Protein AF-A0A535NWJ4-F1 (afdb_monomer)

Radius of gyration: 27.62 Å; Cα contacts (8 Å, |Δi|>4): 385; chains: 1; bounding box: 58×75×92 Å

Mean predicted aligned error: 13.65 Å

Foldseek 3Di:
DDDDDDDDDDDDDDPPVVVVVVVVCVVVVQPPPPVVVVPDDDDDDDDDDDDDDDDDDDDDDDDDDDPPDPDQDDPVQEFALCVVVVCCVPWNFDQDLVLADPLLSQLVVQLQVLCVVQVKDKGQKGFAGALLNLLLQQVLVCLLVVVAQQVRRDDDPPRSHRQCNVDSVVSNVSSVRNCVSVVPPDHRDSDDCNNNRFKMQMAIDCPRGDAPPVRFRKGWDDQPNDIDIGTADCVLVVQGGPVCQQPFDPQLCPHPSQVSSVSSQWHAGDRRGRRMIGNVND

Sequence (282 aa):
MDRGHRGAVTSRSDGRHDLEAILTLQRLAGNQAVEMLLQRAPEGAPPATVTTPAPGTVPATAPGTAPAAPAAPDPAKLSGAHWKATADAKWADSSSLSDLDSGFKASMDKFLEMLTANNITTGEYTTKRPKQRAYLLHFSVEVKNGTTAPKDVPKEDGVDIIWDHGDDAKSKKAAGEIVDAFGIVGPAALISNHIAGNAIDMKFDFTKMVKDKDGNNTITYKKDGKEVSRPLKIADEAVMGVKAKGRSISSIGDRELSKAGEDFGVKRHIDNDIVHWSTTGN

Structure (mmCIF, N/CA/C/O backbone):
data_AF-A0A535NWJ4-F1
#
_entry.id   AF-A0A535NWJ4-F1
#
loop_
_atom_site.group_PDB
_atom_site.id
_atom_site.type_symbol
_atom_site.label_atom_id
_atom_site.label_alt_id
_atom_site.label_comp_id
_atom_site.label_asym_id
_atom_site.label_entity_id
_atom_site.label_seq_id
_atom_site.pdbx_PDB_ins_code
_atom_site.Cartn_x
_atom_site.Cartn_y
_atom_site.Cartn_z
_atom_site.occupancy
_atom_site.B_iso_or_equiv
_atom_site.auth_seq_id
_atom_site.auth_comp_id
_atom_site.auth_asym_id
_atom_site.auth_atom_id
_atom_site.pdbx_PDB_model_num
ATOM 1 N N . MET A 1 1 ? 23.241 -59.704 5.565 1.00 35.94 1 MET A N 1
ATOM 2 C CA . MET A 1 1 ? 22.208 -60.248 4.658 1.00 35.94 1 MET A CA 1
ATOM 3 C C . MET A 1 1 ? 20.889 -59.671 5.149 1.00 35.94 1 MET A C 1
ATOM 5 O O . MET A 1 1 ? 20.422 -60.100 6.186 1.00 35.94 1 MET A O 1
ATOM 9 N N . ASP A 1 2 ? 20.536 -58.448 4.765 1.00 34.97 2 ASP A N 1
ATOM 10 C CA . ASP A 1 2 ? 19.975 -57.990 3.478 1.00 34.97 2 ASP A CA 1
ATOM 11 C C . ASP A 1 2 ? 18.444 -58.185 3.365 1.00 34.97 2 ASP A C 1
ATOM 13 O O . ASP A 1 2 ? 17.933 -59.276 3.600 1.00 34.97 2 ASP A O 1
ATOM 17 N N . ARG A 1 3 ? 17.805 -57.091 2.910 1.00 34.69 3 ARG A N 1
ATOM 18 C CA . ARG A 1 3 ? 16.406 -56.800 2.519 1.00 34.69 3 ARG A CA 1
ATOM 19 C C . ARG A 1 3 ? 15.392 -56.583 3.649 1.00 34.69 3 ARG A C 1
ATOM 21 O O . ARG A 1 3 ? 15.146 -57.468 4.446 1.00 34.69 3 ARG A O 1
ATOM 28 N N . GLY A 1 4 ? 14.707 -55.443 3.782 1.00 30.80 4 GLY A N 1
ATOM 29 C CA . GLY A 1 4 ? 14.480 -54.314 2.874 1.00 30.80 4 GLY A CA 1
ATOM 30 C C . GLY A 1 4 ? 13.116 -54.431 2.190 1.00 30.80 4 GLY A C 1
ATOM 31 O O . GLY A 1 4 ? 13.008 -55.113 1.175 1.00 30.80 4 GLY A O 1
ATOM 32 N N . HIS A 1 5 ? 12.095 -53.742 2.715 1.00 34.31 5 HIS A N 1
ATOM 33 C CA . HIS A 1 5 ? 10.839 -53.450 2.011 1.00 34.31 5 HIS A CA 1
ATOM 34 C C . HIS A 1 5 ? 10.376 -52.023 2.329 1.00 34.31 5 HIS A C 1
ATOM 36 O O . HIS A 1 5 ? 10.149 -51.663 3.482 1.00 34.31 5 HIS A O 1
ATOM 42 N N . ARG A 1 6 ? 10.294 -51.210 1.270 1.00 33.59 6 ARG A N 1
ATOM 43 C CA . ARG A 1 6 ? 9.789 -49.833 1.249 1.00 33.59 6 ARG A CA 1
ATOM 44 C C . ARG A 1 6 ? 8.268 -49.872 1.119 1.00 33.59 6 ARG A C 1
ATOM 46 O O . ARG A 1 6 ? 7.765 -50.481 0.180 1.00 33.59 6 ARG A O 1
ATOM 53 N N . GLY A 1 7 ? 7.563 -49.179 2.007 1.00 30.19 7 GLY A N 1
ATOM 54 C CA . GLY A 1 7 ? 6.174 -48.774 1.794 1.00 30.19 7 GLY A CA 1
ATOM 55 C C . GLY A 1 7 ? 6.143 -47.427 1.076 1.00 30.19 7 GLY A C 1
ATOM 56 O O . GLY A 1 7 ? 6.749 -46.463 1.538 1.00 30.19 7 GLY A O 1
ATOM 57 N N . ALA A 1 8 ? 5.487 -47.388 -0.080 1.00 30.30 8 ALA A N 1
ATOM 58 C CA . ALA A 1 8 ? 5.290 -46.197 -0.892 1.00 30.30 8 ALA A CA 1
ATOM 59 C C . ALA A 1 8 ? 4.263 -45.252 -0.243 1.00 30.30 8 ALA A C 1
ATOM 61 O O . ALA A 1 8 ? 3.171 -45.685 0.120 1.00 30.30 8 ALA A O 1
ATOM 62 N N . VAL A 1 9 ? 4.591 -43.961 -0.149 1.00 29.91 9 VAL A N 1
ATOM 63 C CA . VAL A 1 9 ? 3.616 -42.896 0.121 1.00 29.91 9 VAL A CA 1
ATOM 64 C C . VAL A 1 9 ? 3.292 -42.226 -1.208 1.00 29.91 9 VAL A C 1
ATOM 66 O O . VAL A 1 9 ? 4.142 -41.605 -1.842 1.00 29.91 9 VAL A O 1
ATOM 69 N N . THR A 1 10 ? 2.052 -42.404 -1.648 1.00 32.28 10 THR A N 1
ATOM 70 C CA . THR A 1 10 ? 1.464 -41.744 -2.812 1.00 32.28 10 THR A CA 1
ATOM 71 C C . THR A 1 10 ? 1.206 -40.272 -2.490 1.00 32.28 10 THR A C 1
ATOM 73 O O . THR A 1 10 ? 0.403 -39.969 -1.608 1.00 32.28 10 THR A O 1
ATOM 76 N N . SER A 1 11 ? 1.865 -39.364 -3.210 1.00 30.55 11 SER A N 1
ATOM 77 C CA . SER A 1 11 ? 1.584 -37.926 -3.171 1.00 30.55 11 SER A CA 1
ATOM 78 C C . SER A 1 11 ? 0.262 -37.636 -3.889 1.00 30.55 11 SER A C 1
ATOM 80 O O . SER A 1 11 ? 0.127 -37.912 -5.081 1.00 30.55 11 SER A O 1
ATOM 82 N N . ARG A 1 12 ? -0.720 -37.091 -3.162 1.00 30.73 12 ARG A N 1
ATOM 83 C CA . ARG A 1 12 ? -1.827 -36.324 -3.744 1.00 30.73 12 ARG A CA 1
ATOM 84 C C . ARG A 1 12 ? -1.427 -34.854 -3.671 1.00 30.73 12 ARG A C 1
ATOM 86 O O . ARG A 1 12 ? -1.325 -34.299 -2.583 1.00 30.73 12 ARG A O 1
ATOM 93 N N . SER A 1 13 ? -1.176 -34.257 -4.829 1.00 35.12 13 SER A N 1
ATOM 94 C CA . SER A 1 13 ? -0.936 -32.828 -4.997 1.00 35.12 13 SER A CA 1
ATOM 95 C C . SER A 1 13 ? -2.245 -32.061 -4.805 1.00 35.12 13 SER A C 1
ATOM 97 O O . SER A 1 13 ? -3.125 -32.130 -5.664 1.00 35.12 13 SER A O 1
ATOM 99 N N . ASP A 1 14 ? -2.370 -31.341 -3.693 1.00 35.19 14 ASP A N 1
ATOM 100 C CA . ASP A 1 14 ? -3.430 -30.355 -3.489 1.00 35.19 14 ASP A CA 1
ATOM 101 C C . ASP A 1 14 ? -2.841 -28.959 -3.759 1.00 35.19 14 ASP A C 1
ATOM 103 O O . ASP A 1 14 ? -1.874 -28.538 -3.118 1.00 35.19 14 ASP A O 1
ATOM 107 N N . GLY A 1 15 ? -3.384 -28.256 -4.756 1.00 40.53 15 GLY A N 1
ATOM 108 C CA . GLY A 1 15 ? -2.871 -26.999 -5.328 1.00 40.53 15 GLY A CA 1
ATOM 109 C C . GLY A 1 15 ? -2.973 -25.764 -4.423 1.00 40.53 15 GLY A C 1
ATOM 110 O O . GLY A 1 15 ? -3.058 -24.646 -4.916 1.00 40.53 15 GLY A O 1
ATOM 111 N N . ARG A 1 16 ? -2.991 -25.948 -3.098 1.00 38.69 16 ARG A N 1
ATOM 112 C CA . ARG A 1 16 ? -3.005 -24.870 -2.091 1.00 38.69 16 ARG A CA 1
ATOM 113 C C . ARG A 1 16 ? -1.650 -24.647 -1.423 1.00 38.69 16 ARG A C 1
ATOM 115 O O . ARG A 1 16 ? -1.481 -23.659 -0.722 1.00 38.69 16 ARG A O 1
ATOM 122 N N . HIS A 1 17 ? -0.686 -25.536 -1.653 1.00 35.72 17 HIS A N 1
ATOM 123 C CA . HIS A 1 17 ? 0.648 -25.446 -1.054 1.00 35.72 17 HIS A CA 1
ATOM 124 C C . HIS A 1 17 ? 1.638 -24.581 -1.854 1.00 35.72 17 HIS A C 1
ATOM 126 O O . HIS A 1 17 ? 2.731 -24.319 -1.363 1.00 35.72 17 HIS A O 1
ATOM 132 N N . ASP A 1 18 ? 1.259 -24.108 -3.045 1.00 46.09 18 ASP A N 1
ATOM 133 C CA . ASP A 1 18 ? 2.170 -23.380 -3.940 1.00 46.09 18 ASP A CA 1
ATOM 134 C C . ASP A 1 18 ? 2.222 -21.868 -3.645 1.00 46.09 18 ASP A C 1
ATOM 136 O O . ASP A 1 18 ? 3.278 -21.254 -3.703 1.00 46.09 18 ASP A O 1
ATOM 140 N N . LEU A 1 19 ? 1.117 -21.252 -3.207 1.00 38.00 19 LEU A N 1
ATOM 141 C CA . LEU A 1 19 ? 1.089 -19.816 -2.881 1.00 38.00 19 LEU A CA 1
ATOM 142 C C . LEU A 1 19 ? 1.867 -19.477 -1.604 1.00 38.00 19 LEU A C 1
ATOM 144 O O . LEU A 1 19 ? 2.589 -18.487 -1.581 1.00 38.00 19 LEU A O 1
ATOM 148 N N . GLU A 1 20 ? 1.776 -20.312 -0.568 1.00 38.88 20 GLU A N 1
ATOM 149 C CA . GLU A 1 20 ? 2.580 -20.154 0.653 1.00 38.88 20 GLU A CA 1
ATOM 150 C C . GLU A 1 20 ? 4.061 -20.459 0.392 1.00 38.88 20 GLU A C 1
ATOM 152 O O . GLU A 1 20 ? 4.932 -19.800 0.956 1.00 38.88 20 GLU A O 1
ATOM 157 N N . ALA A 1 21 ? 4.369 -21.403 -0.507 1.00 37.09 21 ALA A N 1
ATOM 158 C CA . ALA A 1 21 ? 5.740 -21.686 -0.922 1.00 37.09 21 ALA A CA 1
ATOM 159 C C . ALA A 1 21 ? 6.333 -20.534 -1.748 1.00 37.09 21 ALA A C 1
ATOM 161 O O . ALA A 1 21 ? 7.458 -20.123 -1.481 1.00 37.09 21 ALA A O 1
ATOM 162 N N . ILE A 1 22 ? 5.570 -19.953 -2.679 1.00 44.78 22 ILE A N 1
ATOM 163 C CA . ILE A 1 22 ? 5.975 -18.782 -3.470 1.00 44.78 22 ILE A CA 1
ATOM 164 C C . ILE A 1 22 ? 6.104 -17.542 -2.580 1.00 44.78 22 ILE A C 1
ATOM 166 O O . ILE A 1 22 ? 7.095 -16.830 -2.689 1.00 44.78 22 ILE A O 1
ATOM 170 N N . LEU A 1 23 ? 5.181 -17.311 -1.642 1.00 43.00 23 LEU A N 1
ATOM 171 C CA . LEU A 1 23 ? 5.244 -16.185 -0.703 1.00 43.00 23 LEU A CA 1
ATOM 172 C C . LEU A 1 23 ? 6.402 -16.342 0.295 1.00 43.00 23 LEU A C 1
ATOM 174 O O . LEU A 1 23 ? 7.081 -15.367 0.619 1.00 43.00 23 LEU A O 1
ATOM 178 N N . THR A 1 24 ? 6.684 -17.572 0.735 1.00 41.31 24 THR A N 1
ATOM 179 C CA . THR A 1 24 ? 7.862 -17.888 1.555 1.00 41.31 24 THR A CA 1
ATOM 180 C C . THR A 1 24 ? 9.146 -17.718 0.751 1.00 41.31 24 THR A C 1
ATOM 182 O O . THR A 1 24 ? 10.089 -17.132 1.266 1.00 41.31 24 THR A O 1
ATOM 185 N N . LEU A 1 25 ? 9.181 -18.132 -0.519 1.00 39.53 25 LEU A N 1
ATOM 186 C CA . LEU A 1 25 ? 10.302 -17.890 -1.431 1.00 39.53 25 LEU A CA 1
ATOM 187 C C . LEU A 1 25 ? 10.488 -16.400 -1.716 1.00 39.53 25 LEU A C 1
ATOM 189 O O . LEU A 1 25 ? 11.619 -15.956 -1.808 1.00 39.53 25 LEU A O 1
ATOM 193 N N . GLN A 1 26 ? 9.428 -15.600 -1.765 1.00 42.62 26 GLN A N 1
ATOM 194 C CA . GLN A 1 26 ? 9.522 -14.150 -1.934 1.00 42.62 26 GLN A CA 1
ATOM 195 C C . GLN A 1 26 ? 10.036 -13.460 -0.657 1.00 42.62 26 GLN A C 1
ATOM 197 O O . GLN A 1 26 ? 10.766 -12.474 -0.744 1.00 42.62 26 GLN A O 1
ATOM 202 N N . ARG A 1 27 ? 9.741 -14.022 0.527 1.00 43.66 27 ARG A N 1
ATOM 203 C CA . ARG A 1 27 ? 10.322 -13.604 1.819 1.00 43.66 27 ARG A CA 1
ATOM 204 C C . ARG A 1 27 ? 11.763 -14.098 2.032 1.00 43.66 27 ARG A C 1
ATOM 206 O O . ARG A 1 27 ? 12.538 -13.387 2.660 1.00 43.66 27 ARG A O 1
ATOM 213 N N . LEU A 1 28 ? 12.140 -15.274 1.514 1.00 37.16 28 LEU A N 1
ATOM 214 C CA . LEU A 1 28 ? 13.491 -15.855 1.643 1.00 37.16 28 LEU A CA 1
ATOM 215 C C . LEU A 1 28 ? 14.463 -15.381 0.547 1.00 37.16 28 LEU A C 1
ATOM 217 O O . LEU A 1 28 ? 15.656 -15.231 0.800 1.00 37.16 28 LEU A O 1
ATOM 221 N N . ALA A 1 29 ? 13.978 -15.144 -0.674 1.00 40.47 29 ALA A N 1
ATOM 222 C CA . ALA A 1 29 ? 14.790 -14.709 -1.813 1.00 40.47 29 ALA A CA 1
ATOM 223 C C . ALA A 1 29 ? 15.092 -13.208 -1.789 1.00 40.47 29 ALA A C 1
ATOM 225 O O . ALA A 1 29 ? 15.962 -12.756 -2.528 1.00 40.47 29 ALA A O 1
ATOM 226 N N . GLY A 1 30 ? 14.473 -12.457 -0.878 1.00 43.84 30 GLY A N 1
ATOM 227 C CA . GLY A 1 30 ? 14.813 -11.070 -0.581 1.00 43.84 30 GLY A CA 1
ATOM 228 C C . GLY A 1 30 ? 16.187 -10.856 0.067 1.00 43.84 30 GLY A C 1
ATOM 229 O O . GLY A 1 30 ? 16.276 -9.921 0.850 1.00 43.84 30 GLY A O 1
ATOM 230 N N . ASN A 1 31 ? 17.201 -11.704 -0.205 1.00 46.59 31 ASN A N 1
ATOM 231 C CA . ASN A 1 31 ? 18.646 -11.373 -0.240 1.00 46.59 31 ASN A CA 1
ATOM 232 C C . ASN A 1 31 ? 19.637 -12.572 -0.236 1.00 46.59 31 ASN A C 1
ATOM 234 O O . ASN A 1 31 ? 20.822 -12.325 -0.039 1.00 46.59 31 ASN A O 1
ATOM 238 N N . GLN A 1 32 ? 19.268 -13.845 -0.478 1.00 35.72 32 GLN A N 1
ATOM 239 C CA . GLN A 1 32 ? 20.280 -14.943 -0.486 1.00 35.72 32 GLN A CA 1
ATOM 240 C C . GLN A 1 32 ? 20.245 -15.973 -1.636 1.00 35.72 32 GLN A C 1
ATOM 242 O O . GLN A 1 32 ? 21.063 -16.892 -1.652 1.00 35.72 32 GLN A O 1
ATOM 247 N N . ALA A 1 33 ? 19.394 -15.836 -2.656 1.00 35.34 33 ALA A N 1
ATOM 248 C CA . ALA A 1 33 ? 19.250 -16.885 -3.682 1.00 35.34 33 ALA A CA 1
ATOM 249 C C . ALA A 1 33 ? 20.207 -16.800 -4.898 1.00 35.34 33 ALA A C 1
ATOM 251 O O . ALA A 1 33 ? 20.021 -17.549 -5.853 1.00 35.34 33 ALA A O 1
ATOM 252 N N . VAL A 1 34 ? 21.239 -15.943 -4.882 1.00 39.16 34 VAL A N 1
ATOM 253 C CA . VAL A 1 34 ? 22.201 -15.824 -6.006 1.00 39.16 34 VAL A CA 1
ATOM 254 C C . VAL A 1 34 ? 23.593 -16.395 -5.683 1.00 39.16 34 VAL A C 1
ATOM 256 O O . VAL A 1 34 ? 24.303 -16.796 -6.599 1.00 39.16 34 VAL A O 1
ATOM 259 N N . GLU A 1 35 ? 23.973 -16.573 -4.410 1.00 36.25 35 GLU A N 1
ATOM 260 C CA . GLU A 1 35 ? 25.270 -17.200 -4.071 1.00 36.25 35 GLU A CA 1
ATOM 261 C C . GLU A 1 35 ? 25.219 -18.734 -3.955 1.00 36.25 35 GLU A C 1
ATOM 263 O O . GLU A 1 35 ? 26.217 -19.405 -4.215 1.00 36.25 35 GLU A O 1
ATOM 268 N N . MET A 1 36 ? 24.062 -19.334 -3.655 1.00 36.22 36 MET A N 1
ATOM 269 C CA . MET A 1 36 ? 23.960 -20.793 -3.469 1.00 36.22 36 MET A CA 1
ATOM 270 C C . MET A 1 36 ? 23.810 -21.613 -4.764 1.00 36.22 36 MET A C 1
ATOM 272 O O . MET A 1 36 ? 23.870 -22.841 -4.703 1.00 36.22 36 MET A O 1
ATOM 276 N N . LEU A 1 37 ? 23.668 -20.975 -5.935 1.00 34.00 37 LEU A N 1
ATOM 277 C CA . LEU A 1 37 ? 23.670 -21.671 -7.234 1.00 34.00 37 LEU A CA 1
ATOM 278 C C . LEU A 1 37 ? 25.020 -21.604 -7.973 1.00 34.00 37 LEU A C 1
ATOM 280 O O . LEU A 1 37 ? 25.171 -22.252 -9.007 1.00 34.00 37 LEU A O 1
ATOM 284 N N . LEU A 1 38 ? 26.010 -20.873 -7.442 1.00 34.84 38 LEU A N 1
ATOM 285 C CA . LEU A 1 38 ? 27.334 -20.718 -8.062 1.00 34.84 38 LEU A CA 1
ATOM 286 C C . LEU A 1 38 ? 28.428 -21.621 -7.461 1.00 34.84 38 LEU A C 1
ATOM 288 O O . LEU A 1 38 ? 29.563 -21.603 -7.930 1.00 34.84 38 LEU A O 1
ATOM 292 N N . GLN A 1 39 ? 28.106 -22.458 -6.469 1.00 36.25 39 GLN A N 1
ATOM 293 C CA . GLN A 1 39 ? 29.041 -23.432 -5.890 1.00 36.25 39 GLN A CA 1
ATOM 294 C C . GLN A 1 39 ? 28.476 -24.854 -5.911 1.00 36.25 39 GLN A C 1
ATOM 296 O O . GLN A 1 39 ? 28.211 -25.438 -4.865 1.00 36.25 39 GLN A O 1
ATOM 301 N N . ARG A 1 40 ? 28.321 -25.435 -7.110 1.00 33.69 40 ARG A N 1
ATOM 302 C CA . ARG A 1 40 ? 28.459 -26.890 -7.328 1.00 33.69 40 ARG A CA 1
ATOM 303 C C . ARG A 1 40 ? 28.557 -27.232 -8.819 1.00 33.69 40 ARG A C 1
ATOM 305 O O . ARG A 1 40 ? 27.617 -27.758 -9.406 1.00 33.69 40 ARG A O 1
ATOM 312 N N . ALA A 1 41 ? 29.715 -26.991 -9.422 1.00 29.77 41 ALA A N 1
ATOM 313 C CA . ALA A 1 41 ? 30.115 -27.737 -10.613 1.00 29.77 41 ALA A CA 1
ATOM 314 C C . ALA A 1 41 ? 30.952 -28.943 -10.156 1.00 29.77 41 ALA A C 1
ATOM 316 O O . ALA A 1 41 ? 31.981 -28.732 -9.515 1.00 29.77 41 ALA A O 1
ATOM 317 N N . PRO A 1 42 ? 30.554 -30.199 -10.423 1.00 35.00 42 PRO A N 1
ATOM 318 C CA . PRO A 1 42 ? 31.517 -31.284 -10.455 1.00 35.00 42 PRO A CA 1
ATOM 319 C C . PRO A 1 42 ? 32.235 -31.260 -11.812 1.00 35.00 42 PRO A C 1
ATOM 321 O O . PRO A 1 42 ? 31.602 -31.282 -12.868 1.00 35.00 42 PRO A O 1
ATOM 324 N N . GLU A 1 43 ? 33.563 -31.194 -11.757 1.00 34.09 43 GLU A N 1
ATOM 325 C CA . GLU A 1 43 ? 34.464 -31.453 -12.879 1.00 34.09 43 GLU A CA 1
ATOM 326 C C . GLU A 1 43 ? 34.224 -32.845 -13.486 1.00 34.09 43 GLU A C 1
ATOM 328 O O . GLU A 1 43 ? 34.034 -33.823 -12.761 1.00 34.09 43 GLU A O 1
ATOM 333 N N . GLY A 1 44 ? 34.334 -32.939 -14.817 1.00 39.41 44 GLY A N 1
ATOM 334 C CA . GLY A 1 44 ? 34.662 -34.192 -15.502 1.00 39.41 44 GLY A CA 1
ATOM 335 C C . GLY A 1 44 ? 33.729 -34.605 -16.642 1.00 39.41 44 GLY A C 1
ATOM 336 O O . GLY A 1 44 ? 32.869 -35.460 -16.455 1.00 39.41 44 GLY A O 1
ATOM 337 N N . ALA A 1 45 ? 33.975 -34.096 -17.855 1.00 31.30 45 ALA A N 1
ATOM 338 C CA . ALA A 1 45 ? 33.655 -34.797 -19.105 1.00 31.30 45 ALA A CA 1
ATOM 339 C C . ALA A 1 45 ? 34.602 -34.329 -20.242 1.00 31.30 45 ALA A C 1
ATOM 341 O O . ALA A 1 45 ? 34.877 -33.132 -20.332 1.00 31.30 45 ALA A O 1
ATOM 342 N N . PRO A 1 46 ? 35.147 -35.242 -21.075 1.00 36.09 46 PRO A N 1
ATOM 343 C CA . PRO A 1 46 ? 36.218 -34.952 -22.041 1.00 36.09 46 PRO A CA 1
ATOM 344 C C . PRO A 1 46 ? 35.744 -34.188 -23.298 1.00 36.09 46 PRO A C 1
ATOM 346 O O . PRO A 1 46 ? 34.557 -34.221 -23.627 1.00 36.09 46 PRO A O 1
ATOM 349 N N . PRO A 1 47 ? 36.660 -33.522 -24.035 1.00 34.53 47 PRO A N 1
ATOM 350 C CA . PRO A 1 47 ? 36.305 -32.648 -25.152 1.00 34.53 47 PRO A CA 1
ATOM 351 C C . PRO A 1 47 ? 35.823 -33.432 -26.380 1.00 34.53 47 PRO A C 1
ATOM 353 O O . PRO A 1 47 ? 36.523 -34.301 -26.902 1.00 34.53 47 PRO A O 1
ATOM 356 N N . ALA A 1 48 ? 34.639 -33.074 -26.881 1.00 31.94 48 ALA A N 1
ATOM 357 C CA . ALA A 1 48 ? 34.150 -33.529 -28.176 1.00 31.94 48 ALA A CA 1
ATOM 358 C C . ALA A 1 48 ? 34.961 -32.873 -29.304 1.00 31.94 48 ALA A C 1
ATOM 360 O O . ALA A 1 48 ? 35.098 -31.652 -29.388 1.00 31.94 48 ALA A O 1
ATOM 361 N N . THR A 1 49 ? 35.518 -33.715 -30.164 1.00 27.09 49 THR A N 1
ATOM 362 C CA . THR A 1 49 ? 36.338 -33.365 -31.321 1.00 27.09 49 THR A CA 1
ATOM 363 C C . THR A 1 49 ? 35.447 -32.762 -32.409 1.00 27.09 49 THR A C 1
ATOM 365 O O . THR A 1 49 ? 34.599 -33.449 -32.972 1.00 27.09 49 THR A O 1
ATOM 368 N N . VAL A 1 50 ? 35.628 -31.477 -32.720 1.00 28.97 50 VAL A N 1
ATOM 369 C CA . VAL A 1 50 ? 35.012 -30.845 -33.895 1.00 28.97 50 VAL A CA 1
ATOM 370 C C . VAL A 1 50 ? 35.912 -31.113 -35.096 1.00 28.97 50 VAL A C 1
ATOM 372 O O . VAL A 1 50 ? 37.012 -30.576 -35.195 1.00 28.97 50 VAL A O 1
ATOM 375 N N . THR A 1 51 ? 35.460 -31.978 -36.000 1.00 26.66 51 THR A N 1
ATOM 376 C CA . THR A 1 51 ? 36.107 -32.213 -37.293 1.00 26.66 51 THR A CA 1
ATOM 377 C C . THR A 1 51 ? 35.648 -31.142 -38.283 1.00 26.66 51 THR A C 1
ATOM 379 O O . THR A 1 51 ? 34.471 -31.058 -38.627 1.00 26.66 51 THR A O 1
ATOM 382 N N . THR A 1 52 ? 36.577 -30.310 -38.740 1.00 28.30 52 THR A N 1
ATOM 383 C CA . THR A 1 52 ? 36.418 -29.388 -39.873 1.00 28.30 52 THR A CA 1
ATOM 384 C C . THR A 1 52 ? 36.410 -30.158 -41.199 1.00 28.30 52 THR A C 1
ATOM 386 O O . THR A 1 52 ? 37.296 -30.989 -41.406 1.00 28.30 52 THR A O 1
ATOM 389 N N . PRO A 1 53 ? 35.516 -29.853 -42.159 1.00 31.09 53 PRO A N 1
ATOM 390 C CA . PRO A 1 53 ? 35.762 -30.144 -43.564 1.00 31.09 53 PRO A CA 1
ATOM 391 C C . PRO A 1 53 ? 36.443 -28.957 -44.267 1.00 31.09 53 PRO A C 1
ATOM 393 O O . PRO A 1 53 ? 36.202 -27.790 -43.958 1.00 31.09 53 PRO A O 1
ATOM 396 N N . ALA A 1 54 ? 37.312 -29.297 -45.218 1.00 30.50 54 ALA A N 1
ATOM 397 C CA . ALA A 1 54 ? 38.104 -28.415 -46.075 1.00 30.50 54 ALA A CA 1
ATOM 398 C C . ALA A 1 54 ? 37.247 -27.671 -47.140 1.00 30.50 54 ALA A C 1
ATOM 400 O O . ALA A 1 54 ? 36.084 -28.026 -47.345 1.00 30.50 54 ALA A O 1
ATOM 401 N N . PRO A 1 55 ? 37.788 -26.639 -47.825 1.00 34.44 55 PRO A N 1
ATOM 402 C CA . PRO A 1 55 ? 36.997 -25.640 -48.540 1.00 34.44 55 PRO A CA 1
ATOM 403 C C . PRO A 1 55 ? 36.563 -26.121 -49.931 1.00 34.44 55 PRO A C 1
ATOM 405 O O . PRO A 1 55 ? 37.393 -26.421 -50.788 1.00 34.44 55 PRO A O 1
ATOM 408 N N . GLY A 1 56 ? 35.251 -26.146 -50.164 1.00 32.06 56 GLY A N 1
ATOM 409 C CA . GLY A 1 56 ? 34.651 -26.281 -51.491 1.00 32.06 56 GLY A CA 1
ATOM 410 C C . GLY A 1 56 ? 34.331 -24.908 -52.081 1.00 32.06 56 GLY A C 1
ATOM 411 O O . GLY A 1 56 ? 33.736 -24.059 -51.421 1.00 32.06 56 GLY A O 1
ATOM 412 N N . THR A 1 57 ? 34.741 -24.684 -53.324 1.00 36.94 57 THR A N 1
ATOM 413 C CA . THR A 1 57 ? 34.473 -23.485 -54.122 1.00 36.94 57 THR A CA 1
ATOM 414 C C . THR A 1 57 ? 32.975 -23.319 -54.400 1.00 36.94 57 THR A C 1
ATOM 416 O O . THR A 1 57 ? 32.374 -24.122 -55.110 1.00 36.94 57 THR A O 1
ATOM 419 N N . VAL A 1 58 ? 32.374 -22.243 -53.882 1.00 35.72 58 VAL A N 1
ATOM 420 C CA . VAL A 1 58 ? 31.029 -21.786 -54.270 1.00 35.72 58 VAL A CA 1
ATOM 421 C C . VAL A 1 58 ? 31.140 -20.660 -55.311 1.00 35.72 58 VAL A C 1
ATOM 423 O O . VAL A 1 58 ? 31.978 -19.770 -55.145 1.00 35.72 58 VAL A O 1
ATOM 426 N N . PRO A 1 59 ? 30.348 -20.671 -56.399 1.00 36.16 59 PRO A N 1
ATOM 427 C CA . PRO A 1 59 ? 30.360 -19.600 -57.389 1.00 36.16 59 PRO A CA 1
ATOM 428 C C . PRO A 1 59 ? 29.730 -18.324 -56.812 1.00 36.16 59 PRO A C 1
ATOM 430 O O . PRO A 1 59 ? 28.737 -18.377 -56.089 1.00 36.16 59 PRO A O 1
ATOM 433 N N . ALA A 1 60 ? 30.327 -17.174 -57.132 1.00 38.56 60 ALA A N 1
ATOM 434 C CA . ALA A 1 60 ? 29.930 -15.865 -56.627 1.00 38.56 60 ALA A CA 1
ATOM 435 C C . ALA A 1 60 ? 28.495 -15.492 -57.044 1.00 38.56 60 ALA A C 1
ATOM 437 O O . ALA A 1 60 ? 28.237 -15.128 -58.191 1.00 38.56 60 ALA A O 1
ATOM 438 N N . THR A 1 61 ? 27.564 -15.539 -56.093 1.00 35.81 61 THR A N 1
ATOM 439 C CA . THR A 1 61 ? 26.276 -14.842 -56.170 1.00 35.81 61 THR A CA 1
ATOM 440 C C . THR A 1 61 ? 26.464 -13.351 -55.885 1.00 35.81 61 THR A C 1
ATOM 442 O O . THR A 1 61 ? 27.190 -12.972 -54.968 1.00 35.81 61 THR A O 1
ATOM 445 N N . ALA A 1 62 ? 25.802 -12.520 -56.693 1.00 43.62 62 ALA A N 1
ATOM 446 C CA . ALA A 1 62 ? 25.762 -11.060 -56.610 1.00 43.62 62 ALA A CA 1
ATOM 447 C C . ALA A 1 62 ? 25.452 -10.538 -55.187 1.00 43.62 62 ALA A C 1
ATOM 449 O O . ALA A 1 62 ? 24.774 -11.233 -54.427 1.00 43.62 62 ALA A O 1
ATOM 450 N N . PRO A 1 63 ? 25.899 -9.319 -54.815 1.00 44.59 63 PRO A N 1
ATOM 451 C CA . PRO A 1 63 ? 25.647 -8.768 -53.488 1.00 44.59 63 PRO A CA 1
ATOM 452 C C . PRO A 1 63 ? 24.145 -8.540 -53.280 1.00 44.59 63 PRO A C 1
ATOM 454 O O . PRO A 1 63 ? 23.565 -7.575 -53.775 1.00 44.59 63 PRO A O 1
ATOM 457 N N . GLY A 1 64 ? 23.515 -9.455 -52.542 1.00 42.56 64 GLY A N 1
ATOM 458 C CA . GLY A 1 64 ? 22.197 -9.252 -51.962 1.00 42.56 64 GLY A CA 1
ATOM 459 C C . GLY A 1 64 ? 22.272 -8.133 -50.929 1.00 42.56 64 GLY A C 1
ATOM 460 O O . GLY A 1 64 ? 23.194 -8.084 -50.116 1.00 42.56 64 GLY A O 1
ATOM 461 N N . THR A 1 65 ? 21.320 -7.209 -50.992 1.00 49.75 65 THR A N 1
ATOM 462 C CA . THR A 1 65 ? 21.161 -6.107 -50.045 1.00 49.75 65 THR A CA 1
ATOM 463 C C . THR A 1 65 ? 21.170 -6.662 -48.620 1.00 49.75 65 THR A C 1
ATOM 465 O O . THR A 1 65 ? 20.363 -7.532 -48.292 1.00 49.75 65 THR A O 1
ATOM 468 N N . ALA A 1 66 ? 22.102 -6.194 -47.785 1.00 46.03 66 ALA A N 1
ATOM 469 C CA . ALA A 1 66 ? 22.129 -6.548 -46.372 1.00 46.03 66 ALA A CA 1
ATOM 470 C C . ALA A 1 66 ? 20.751 -6.249 -45.745 1.00 46.03 66 ALA A C 1
ATOM 472 O O . ALA A 1 66 ? 20.162 -5.214 -46.080 1.00 46.03 66 ALA A O 1
ATOM 473 N N . PRO A 1 67 ? 20.219 -7.117 -44.862 1.00 55.34 67 PRO A N 1
ATOM 474 C CA . PRO A 1 67 ? 18.983 -6.825 -44.149 1.00 55.34 67 PRO A CA 1
ATOM 475 C C . PRO A 1 67 ? 19.114 -5.465 -43.464 1.00 55.34 67 PRO A C 1
ATOM 477 O O . PRO A 1 67 ? 20.113 -5.209 -42.787 1.00 55.34 67 PRO A O 1
ATOM 480 N N . ALA A 1 68 ? 18.134 -4.585 -43.672 1.00 52.28 68 ALA A N 1
ATOM 481 C CA . ALA A 1 68 ? 18.090 -3.304 -42.985 1.00 52.28 68 ALA A CA 1
ATOM 482 C C . ALA A 1 68 ? 18.205 -3.546 -41.473 1.00 52.28 68 ALA A C 1
ATOM 484 O O . ALA A 1 68 ? 17.527 -4.424 -40.931 1.00 52.28 68 ALA A O 1
ATOM 485 N N . ALA A 1 69 ? 19.084 -2.792 -40.810 1.00 54.97 69 ALA A N 1
ATOM 486 C CA . ALA A 1 69 ? 19.207 -2.834 -39.360 1.00 54.97 69 ALA A CA 1
ATOM 487 C C . ALA A 1 69 ? 17.817 -2.633 -38.723 1.00 54.97 69 ALA A C 1
ATOM 489 O O . ALA A 1 69 ? 17.029 -1.835 -39.246 1.00 54.97 69 ALA A O 1
ATOM 490 N N . PRO A 1 70 ? 17.488 -3.349 -37.631 1.00 60.16 70 PRO A N 1
ATOM 491 C CA . PRO A 1 70 ? 16.206 -3.180 -36.964 1.00 60.16 70 PRO A CA 1
ATOM 492 C C . PRO A 1 70 ? 15.997 -1.704 -36.610 1.00 60.16 70 PRO A C 1
ATOM 494 O O . PRO A 1 70 ? 16.930 -1.020 -36.184 1.00 60.16 70 PRO A O 1
ATOM 497 N N . ALA A 1 71 ? 14.777 -1.210 -36.830 1.00 69.06 71 ALA A N 1
ATOM 498 C CA . ALA A 1 71 ? 14.419 0.162 -36.496 1.00 69.06 71 ALA A CA 1
ATOM 499 C C . ALA A 1 71 ? 14.721 0.436 -35.015 1.00 69.06 71 ALA A C 1
ATOM 501 O O . ALA A 1 71 ? 14.460 -0.412 -34.158 1.00 69.06 71 ALA A O 1
ATOM 502 N N . ALA A 1 72 ? 15.276 1.615 -34.725 1.00 75.44 72 ALA A N 1
ATOM 503 C CA . ALA A 1 72 ? 15.522 2.041 -33.354 1.00 75.44 72 ALA A CA 1
ATOM 504 C C . ALA A 1 72 ? 14.211 2.005 -32.540 1.00 75.44 72 ALA A C 1
ATOM 506 O O . ALA A 1 72 ? 13.148 2.311 -33.094 1.00 75.44 72 ALA A O 1
ATOM 507 N N . PRO A 1 73 ? 14.263 1.628 -31.250 1.00 80.62 73 PRO A N 1
ATOM 508 C CA . PRO A 1 73 ? 13.073 1.580 -30.410 1.00 80.62 73 PRO A CA 1
ATOM 509 C C . PRO A 1 73 ? 12.428 2.965 -30.304 1.00 80.62 73 PRO A C 1
ATOM 511 O O . PRO A 1 73 ? 13.119 3.984 -30.286 1.00 80.62 73 PRO A O 1
ATOM 514 N N . ASP A 1 74 ? 11.097 2.990 -30.214 1.00 88.38 74 ASP A N 1
ATOM 515 C CA . ASP A 1 74 ? 10.329 4.218 -30.000 1.00 88.38 74 ASP A CA 1
ATOM 516 C C . ASP A 1 74 ? 10.760 4.883 -28.676 1.00 88.38 74 ASP A C 1
ATOM 518 O O . ASP A 1 74 ? 10.560 4.288 -27.608 1.00 88.38 74 ASP A O 1
ATOM 522 N N . PRO A 1 75 ? 11.322 6.109 -28.703 1.00 87.31 75 PRO A N 1
ATOM 523 C CA . PRO A 1 75 ? 11.782 6.789 -27.498 1.00 87.31 75 PRO A CA 1
ATOM 524 C C . PRO A 1 75 ? 10.683 7.016 -26.457 1.00 87.31 75 PRO A C 1
ATOM 526 O O . PRO A 1 75 ? 10.982 7.063 -25.267 1.00 87.31 75 PRO A O 1
ATOM 529 N N . ALA A 1 76 ? 9.414 7.119 -26.872 1.00 91.88 76 ALA A N 1
ATOM 530 C CA . ALA A 1 76 ? 8.295 7.264 -25.941 1.00 91.88 76 ALA A CA 1
ATOM 531 C C . ALA A 1 76 ? 8.060 5.994 -25.105 1.00 91.88 76 ALA A C 1
ATOM 533 O O . ALA A 1 76 ? 7.507 6.065 -24.006 1.00 91.88 76 ALA A O 1
ATOM 534 N N . LYS A 1 77 ? 8.496 4.836 -25.613 1.00 95.44 77 LYS A N 1
ATOM 535 C CA . LYS A 1 77 ? 8.315 3.529 -24.977 1.00 95.44 77 LYS A CA 1
ATOM 536 C C . LYS A 1 77 ? 9.508 3.096 -24.148 1.00 95.44 77 LYS A C 1
ATOM 538 O O . LYS A 1 77 ? 9.336 2.281 -23.248 1.00 95.44 77 LYS A O 1
ATOM 543 N N . LEU A 1 78 ? 10.693 3.643 -24.411 1.00 97.62 78 LEU A N 1
ATOM 544 C CA . LEU A 1 78 ? 11.863 3.412 -23.567 1.00 97.62 78 LEU A CA 1
ATOM 545 C C . LEU A 1 78 ? 11.544 3.736 -22.105 1.00 97.62 78 LEU A C 1
ATOM 547 O O . LEU A 1 78 ? 10.783 4.663 -21.815 1.00 97.62 78 LEU A O 1
ATOM 551 N N . SER A 1 79 ? 12.095 2.953 -21.179 1.00 98.12 79 SER A N 1
ATOM 552 C CA . SER A 1 79 ? 12.026 3.262 -19.751 1.00 98.12 79 SER A CA 1
ATOM 553 C C . SER A 1 79 ? 12.611 4.657 -19.474 1.00 98.12 79 SER A C 1
ATOM 555 O O . SER A 1 79 ? 13.462 5.147 -20.218 1.00 98.12 79 SER A O 1
ATOM 557 N N . GLY A 1 80 ? 12.116 5.322 -18.429 1.00 97.81 80 GLY A N 1
ATOM 558 C CA . GLY A 1 80 ? 12.503 6.688 -18.067 1.00 97.81 80 GLY A CA 1
ATOM 559 C C . GLY A 1 80 ? 11.438 7.388 -17.223 1.00 97.81 80 GLY A C 1
ATOM 560 O O . GLY A 1 80 ? 10.315 6.894 -17.089 1.00 97.81 80 GLY A O 1
ATOM 561 N N . ALA A 1 81 ? 11.774 8.548 -16.652 1.00 97.62 81 ALA A N 1
ATOM 562 C CA . ALA A 1 81 ? 10.915 9.264 -15.696 1.00 97.62 81 ALA A CA 1
ATOM 563 C C . ALA A 1 81 ? 9.485 9.559 -16.205 1.00 97.62 81 ALA A C 1
ATOM 565 O O . ALA A 1 81 ? 8.546 9.631 -15.408 1.00 97.62 81 ALA A O 1
ATOM 566 N N . HIS A 1 82 ? 9.284 9.704 -17.521 1.00 96.50 82 HIS A N 1
ATOM 567 C CA . HIS A 1 82 ? 7.970 9.974 -18.126 1.00 96.50 82 HIS A CA 1
ATOM 568 C C . HIS A 1 82 ? 6.944 8.867 -17.868 1.00 96.50 82 HIS A C 1
ATOM 570 O O . HIS A 1 82 ? 5.745 9.148 -17.814 1.00 96.50 82 HIS A O 1
ATOM 576 N N . TRP A 1 83 ? 7.389 7.631 -17.626 1.00 97.94 83 TRP A N 1
ATOM 577 C CA . TRP A 1 83 ? 6.503 6.520 -17.277 1.00 97.94 83 TRP A CA 1
ATOM 578 C C . TRP A 1 83 ? 5.715 6.752 -15.988 1.00 97.94 83 TRP A C 1
ATOM 580 O O . TRP A 1 83 ? 4.634 6.180 -15.839 1.00 97.94 83 TRP A O 1
ATOM 590 N N . LYS A 1 84 ? 6.174 7.645 -15.099 1.00 97.06 84 LYS A N 1
ATOM 591 C CA . LYS A 1 84 ? 5.376 8.079 -13.950 1.00 97.06 84 LYS A CA 1
ATOM 592 C C . LYS A 1 84 ? 4.068 8.736 -14.381 1.00 97.06 84 LYS A C 1
ATOM 594 O O . LYS A 1 84 ? 3.015 8.374 -13.868 1.00 97.06 84 LYS A O 1
ATOM 599 N N . ALA A 1 85 ? 4.118 9.664 -15.336 1.00 96.75 85 ALA A N 1
ATOM 600 C CA . ALA A 1 85 ? 2.918 10.338 -15.827 1.00 96.75 85 ALA A CA 1
ATOM 601 C C . ALA A 1 85 ? 1.961 9.344 -16.504 1.00 96.75 85 ALA A C 1
ATOM 603 O O . ALA A 1 85 ? 0.758 9.379 -16.253 1.00 96.75 85 ALA A O 1
ATOM 604 N N . THR A 1 86 ? 2.496 8.406 -17.294 1.00 96.19 86 THR A N 1
ATOM 605 C CA . THR A 1 86 ? 1.706 7.320 -17.898 1.00 96.19 86 THR A CA 1
ATOM 606 C C . THR A 1 86 ? 1.010 6.473 -16.835 1.00 96.19 86 THR A C 1
ATOM 608 O O . THR A 1 86 ? -0.189 6.212 -16.940 1.00 96.19 86 THR A O 1
ATOM 611 N N . ALA A 1 87 ? 1.742 6.062 -15.800 1.00 96.50 87 ALA A N 1
ATOM 612 C CA . ALA A 1 87 ? 1.203 5.236 -14.733 1.00 96.50 87 ALA A CA 1
ATOM 613 C C . ALA A 1 87 ? 0.193 5.981 -13.862 1.00 96.50 87 ALA A C 1
ATOM 615 O O . ALA A 1 87 ? -0.816 5.396 -13.500 1.00 96.50 87 ALA A O 1
ATOM 616 N N . ASP A 1 88 ? 0.412 7.254 -13.545 1.00 95.44 88 ASP A N 1
ATOM 617 C CA . ASP A 1 88 ? -0.555 8.037 -12.771 1.00 95.44 88 ASP A CA 1
ATOM 618 C C . ASP A 1 88 ? -1.837 8.310 -13.573 1.00 95.44 88 ASP A C 1
ATOM 620 O O . ASP A 1 88 ? -2.921 8.343 -13.001 1.00 95.44 88 ASP A O 1
ATOM 624 N N . ALA A 1 89 ? -1.746 8.441 -14.899 1.00 96.38 89 ALA A N 1
ATOM 625 C CA . ALA A 1 89 ? -2.918 8.630 -15.751 1.00 96.38 89 ALA A CA 1
ATOM 626 C C . ALA A 1 89 ? -3.719 7.336 -15.985 1.00 96.38 89 ALA A C 1
ATOM 628 O O . ALA A 1 89 ? -4.945 7.377 -16.057 1.00 96.38 89 ALA A O 1
ATOM 629 N N . LYS A 1 90 ? -3.044 6.190 -16.151 1.00 95.69 90 LYS A N 1
ATOM 630 C CA .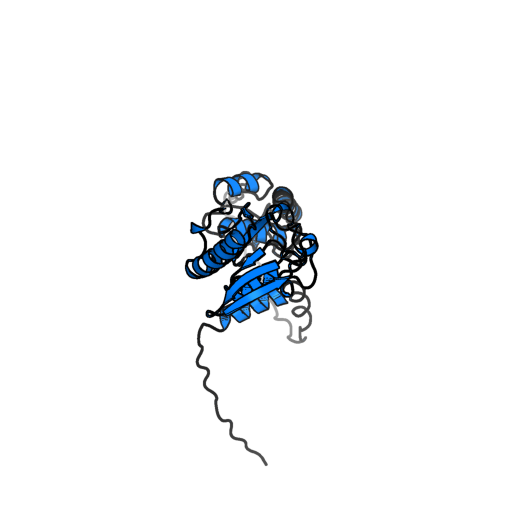 LYS A 1 90 ? -3.685 4.922 -16.555 1.00 95.69 90 LYS A CA 1
ATOM 631 C C . LYS A 1 90 ? -3.883 3.932 -15.411 1.00 95.69 90 LYS A C 1
ATOM 633 O O . LYS A 1 90 ? -4.798 3.114 -15.459 1.00 95.69 90 LYS A O 1
ATOM 638 N N . TRP A 1 91 ? -3.000 3.968 -14.421 1.00 95.69 91 TRP A N 1
ATOM 639 C CA . TRP A 1 91 ? -2.831 2.937 -13.397 1.00 95.69 91 TRP A CA 1
ATOM 640 C C . TRP A 1 91 ? -2.581 3.566 -12.024 1.00 95.69 91 TRP A C 1
ATOM 642 O O . TRP A 1 91 ? -1.709 3.107 -11.287 1.00 95.69 91 TRP A O 1
ATOM 652 N N . ALA A 1 92 ? -3.292 4.645 -11.688 1.00 94.00 92 ALA A N 1
ATOM 653 C CA . ALA A 1 92 ? -3.220 5.226 -10.353 1.00 94.00 92 ALA A CA 1
ATOM 654 C C . ALA A 1 92 ? -3.613 4.188 -9.289 1.00 94.00 92 ALA A C 1
ATOM 656 O O . ALA A 1 92 ? -4.481 3.344 -9.523 1.00 94.00 92 ALA A O 1
ATOM 657 N N . ASP A 1 93 ? -2.978 4.260 -8.117 1.00 91.50 93 ASP A N 1
ATOM 658 C CA . ASP A 1 93 ? -3.479 3.533 -6.953 1.00 91.50 93 ASP A CA 1
ATOM 659 C C . ASP A 1 93 ? -4.888 4.055 -6.607 1.00 91.50 93 ASP A C 1
ATOM 661 O O . ASP A 1 93 ? -5.153 5.258 -6.690 1.00 91.50 93 ASP A O 1
ATOM 665 N N . SER A 1 94 ? -5.796 3.160 -6.217 1.00 94.44 94 SER A N 1
ATOM 666 C CA . SER A 1 94 ? -7.123 3.556 -5.746 1.00 94.44 94 SER A CA 1
ATOM 667 C C . SER A 1 94 ? -7.051 4.140 -4.336 1.00 94.44 94 SER A C 1
ATOM 669 O O . SER A 1 94 ? -6.260 3.701 -3.502 1.00 94.44 94 SER A O 1
ATOM 671 N N . SER A 1 95 ? -7.916 5.111 -4.057 1.00 93.19 95 SER A N 1
ATOM 672 C CA . SER A 1 95 ? -8.185 5.643 -2.717 1.00 93.19 95 SER A CA 1
ATOM 673 C C . SER A 1 95 ? -9.578 5.260 -2.200 1.00 93.19 95 SER A C 1
ATOM 675 O O . SER A 1 95 ? -10.020 5.764 -1.166 1.00 93.19 95 SER A O 1
ATOM 677 N N . SER A 1 96 ? -10.285 4.370 -2.908 1.00 94.56 96 SER A N 1
ATOM 678 C CA . SER A 1 96 ? -11.647 3.962 -2.570 1.00 94.56 96 SER A CA 1
ATOM 679 C C . SER A 1 96 ? -11.679 2.683 -1.738 1.00 94.56 96 SER A C 1
ATOM 681 O O . SER A 1 96 ? -11.086 1.667 -2.109 1.00 94.56 96 SER A O 1
ATOM 683 N N . LEU A 1 97 ? -12.461 2.699 -0.655 1.00 93.94 97 LEU A N 1
ATOM 684 C CA . LEU A 1 97 ? -12.768 1.511 0.151 1.00 93.94 97 LEU A CA 1
ATOM 685 C C . LEU A 1 97 ? -13.634 0.488 -0.602 1.00 93.94 97 LEU A C 1
ATOM 687 O O . LEU A 1 97 ? -13.680 -0.674 -0.208 1.00 93.94 97 LEU A O 1
ATOM 691 N N . SER A 1 98 ? -14.325 0.898 -1.673 1.00 95.56 98 SER A N 1
ATOM 692 C CA . SER A 1 98 ? -15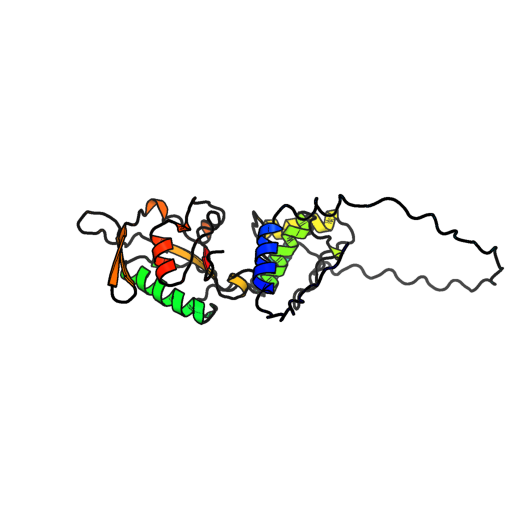.098 -0.021 -2.523 1.00 95.56 98 SER A CA 1
ATOM 693 C C . SER A 1 98 ? -14.225 -0.994 -3.305 1.00 95.56 98 SER A C 1
ATOM 695 O O . SER A 1 98 ? -14.724 -2.020 -3.751 1.00 95.56 98 SER A O 1
ATOM 697 N N . ASP A 1 99 ? -12.947 -0.661 -3.487 1.00 95.31 99 ASP A N 1
ATOM 698 C CA . ASP A 1 99 ? -12.029 -1.432 -4.327 1.00 95.31 99 ASP A CA 1
ATOM 699 C C . ASP A 1 99 ? -11.247 -2.478 -3.525 1.00 95.31 99 ASP A C 1
ATOM 701 O O . ASP A 1 99 ? -10.419 -3.203 -4.084 1.00 95.31 99 ASP A O 1
ATOM 705 N N . LEU A 1 100 ? -11.509 -2.553 -2.217 1.00 96.81 100 LEU A N 1
ATOM 706 C CA . LEU A 1 100 ? -11.055 -3.642 -1.366 1.00 96.81 100 LEU A CA 1
ATOM 707 C C . LEU A 1 100 ? -11.783 -4.937 -1.737 1.00 96.81 100 LEU A C 1
ATOM 709 O O . LEU A 1 100 ? -12.943 -4.923 -2.156 1.00 96.81 100 LEU A O 1
ATOM 713 N N . ASP A 1 101 ? -11.108 -6.064 -1.535 1.00 96.88 101 ASP A N 1
ATOM 714 C CA . ASP A 1 101 ? -11.752 -7.371 -1.592 1.00 96.88 101 ASP A CA 1
ATOM 715 C C . ASP A 1 101 ? -12.943 -7.411 -0.629 1.00 96.88 101 ASP A C 1
ATOM 717 O O . ASP A 1 101 ? -12.879 -6.876 0.475 1.00 96.88 101 ASP A O 1
ATOM 721 N N . SER A 1 102 ? -14.032 -8.063 -1.028 1.00 95.81 102 SER A N 1
ATOM 722 C CA . SER A 1 102 ? -15.278 -8.070 -0.253 1.00 95.81 102 SER A CA 1
ATOM 723 C C . SER A 1 102 ? -15.122 -8.611 1.175 1.00 95.81 102 SER A C 1
ATOM 725 O O . SER A 1 102 ? -15.732 -8.072 2.102 1.00 95.81 102 SER A O 1
ATOM 727 N N . GLY A 1 103 ? -14.289 -9.638 1.375 1.00 94.88 103 GLY A N 1
ATOM 728 C CA . GLY A 1 103 ? -14.039 -10.224 2.688 1.00 94.88 103 GLY A CA 1
ATOM 729 C C . GLY A 1 103 ? -13.206 -9.291 3.555 1.00 94.88 103 GLY A C 1
ATOM 730 O O . GLY A 1 103 ? -13.574 -9.006 4.697 1.00 94.88 103 GLY A O 1
ATOM 731 N N . PHE A 1 104 ? -12.128 -8.743 2.991 1.00 97.00 104 PHE A N 1
ATOM 732 C CA . PHE A 1 104 ? -11.303 -7.770 3.701 1.00 97.00 104 PHE A CA 1
ATOM 733 C C . PHE A 1 104 ? -12.067 -6.480 4.007 1.00 97.00 104 PHE A C 1
ATOM 735 O O . PHE A 1 104 ? -11.968 -5.955 5.115 1.00 97.00 104 PHE A O 1
ATOM 742 N N . LYS A 1 105 ? -12.889 -6.001 3.071 1.00 97.56 105 LYS A N 1
ATOM 743 C CA . LYS A 1 105 ? -13.739 -4.826 3.247 1.00 97.56 105 LYS A CA 1
ATOM 744 C C . LYS A 1 105 ? -14.690 -5.005 4.427 1.00 97.56 105 LYS A C 1
ATOM 746 O O . LYS A 1 105 ? -14.796 -4.103 5.244 1.00 97.56 105 LYS A O 1
ATOM 751 N N . ALA A 1 106 ? -15.336 -6.163 4.562 1.00 97.38 106 ALA A N 1
ATOM 752 C CA . ALA A 1 106 ? -16.238 -6.420 5.684 1.00 97.38 106 ALA A CA 1
ATOM 753 C C . ALA A 1 106 ? -15.518 -6.373 7.048 1.00 97.38 106 ALA A C 1
ATOM 755 O O . ALA A 1 106 ? -16.077 -5.886 8.032 1.00 97.38 106 ALA A O 1
ATOM 756 N N . SER A 1 107 ? -14.276 -6.860 7.115 1.00 97.56 107 SER A N 1
ATOM 757 C CA . SER A 1 107 ? -13.410 -6.711 8.293 1.00 97.56 107 SER A CA 1
ATOM 758 C C . SER A 1 107 ? -13.003 -5.254 8.531 1.00 97.56 107 SER A C 1
ATOM 760 O O . SER A 1 107 ? -13.066 -4.769 9.661 1.00 97.56 107 SER A O 1
ATOM 762 N N . MET A 1 108 ? -12.639 -4.543 7.463 1.00 97.44 108 MET A N 1
ATOM 763 C CA . MET A 1 108 ? -12.252 -3.137 7.508 1.00 97.44 108 MET A CA 1
ATOM 764 C C . MET A 1 108 ? -13.397 -2.237 7.972 1.00 97.44 108 MET A C 1
ATOM 766 O O . MET A 1 108 ? -13.177 -1.376 8.813 1.00 97.44 108 MET A O 1
ATOM 770 N N . ASP A 1 109 ? -14.618 -2.460 7.488 1.00 97.81 109 ASP A N 1
ATOM 771 C CA . ASP A 1 109 ? -15.797 -1.678 7.867 1.00 97.81 109 ASP A CA 1
ATOM 772 C C . ASP A 1 109 ? -16.021 -1.744 9.388 1.00 97.81 109 ASP A C 1
ATOM 774 O O . ASP A 1 109 ? -16.157 -0.708 10.035 1.00 97.81 109 ASP A O 1
ATOM 778 N N . LYS A 1 110 ? -15.929 -2.938 9.993 1.00 97.44 110 LYS A N 1
ATOM 779 C CA . LYS A 1 110 ? -16.036 -3.110 11.456 1.00 97.44 110 LYS A CA 1
ATOM 780 C C . LYS A 1 110 ? -14.918 -2.395 12.215 1.00 97.44 110 LYS A C 1
ATOM 782 O O . LYS A 1 110 ? -15.157 -1.806 13.269 1.00 97.44 110 LYS A O 1
ATOM 787 N N . PHE A 1 111 ? -13.694 -2.447 11.690 1.00 97.69 111 PHE A N 1
ATOM 788 C CA . PHE A 1 111 ? -12.562 -1.745 12.288 1.00 97.69 111 PHE A CA 1
ATOM 789 C C . PHE A 1 111 ? -12.744 -0.219 12.214 1.00 97.69 111 PHE A C 1
ATOM 791 O O . PHE A 1 111 ? -12.577 0.463 13.221 1.00 97.69 111 PHE A O 1
ATOM 798 N N . LEU A 1 112 ? -13.168 0.320 11.067 1.00 97.19 112 LEU A N 1
ATOM 799 C CA . LEU A 1 112 ? -13.456 1.747 10.875 1.00 97.19 112 LEU A CA 1
ATOM 800 C C . LEU A 1 112 ? -14.624 2.235 11.746 1.00 97.19 112 LEU A C 1
ATOM 802 O O . LEU A 1 112 ? -14.558 3.332 12.307 1.00 97.19 112 LEU A O 1
ATOM 806 N N . GLU A 1 113 ? -15.667 1.420 11.910 1.00 97.19 113 GLU A N 1
ATOM 807 C CA . GLU A 1 113 ? -16.765 1.684 12.845 1.00 97.19 113 GLU A CA 1
ATOM 808 C C . GLU A 1 113 ? -16.257 1.779 14.288 1.00 97.19 113 GLU A C 1
ATOM 810 O O . GLU A 1 113 ? -16.602 2.724 15.001 1.00 97.19 113 GLU A O 1
ATOM 815 N N . MET A 1 114 ? -15.387 0.853 14.708 1.00 97.31 114 MET A N 1
ATOM 816 C CA . MET A 1 114 ? -14.761 0.888 16.031 1.00 97.31 114 MET A CA 1
ATOM 817 C C . MET A 1 114 ? -13.932 2.159 16.237 1.00 97.31 114 MET A C 1
ATOM 819 O O . MET A 1 114 ? -14.078 2.823 17.266 1.00 97.31 114 MET A O 1
ATOM 823 N N . LEU A 1 115 ? -13.097 2.533 15.266 1.00 96.50 115 LEU A N 1
ATOM 824 C CA . LEU A 1 115 ? -12.289 3.755 15.332 1.00 96.50 115 LEU A CA 1
ATOM 825 C C . LEU A 1 115 ? -13.177 4.994 15.469 1.00 96.50 115 LEU A C 1
ATOM 827 O O . LEU A 1 115 ? -12.964 5.816 16.362 1.00 96.50 115 LEU A O 1
ATOM 831 N N . THR A 1 116 ? -14.228 5.072 14.650 1.00 97.00 116 THR A N 1
ATOM 832 C CA . THR A 1 116 ? -15.196 6.174 14.668 1.00 97.00 116 THR A CA 1
ATOM 833 C C . THR A 1 116 ? -15.908 6.268 16.017 1.00 97.00 116 THR A C 1
ATOM 835 O O . THR A 1 116 ? -16.002 7.357 16.582 1.00 97.00 116 THR A O 1
ATOM 838 N N . ALA A 1 117 ? -16.349 5.139 16.582 1.00 96.81 117 ALA A N 1
ATOM 839 C CA . ALA A 1 117 ? -16.985 5.093 17.901 1.00 96.81 117 ALA A CA 1
ATOM 840 C C . ALA A 1 117 ? -16.057 5.577 19.031 1.00 96.81 117 ALA A C 1
ATOM 842 O O . ALA A 1 117 ? -16.530 6.090 20.043 1.00 96.81 117 ALA A O 1
ATOM 843 N N . ASN A 1 118 ? -14.740 5.463 18.840 1.00 96.44 118 ASN A N 1
ATOM 844 C CA . ASN A 1 118 ? -13.716 5.942 19.768 1.00 96.44 118 ASN A CA 1
ATOM 845 C C . ASN A 1 118 ? -13.189 7.351 19.424 1.00 96.44 118 ASN A C 1
ATOM 847 O O . ASN A 1 118 ? -12.191 7.792 19.991 1.00 96.44 118 ASN A O 1
ATOM 851 N N . ASN A 1 119 ? -13.863 8.082 18.527 1.00 95.94 119 ASN A N 1
ATOM 852 C CA . ASN A 1 119 ? -13.471 9.414 18.049 1.00 95.94 119 ASN A CA 1
ATOM 853 C C . ASN A 1 119 ? -12.071 9.465 17.408 1.00 95.94 119 ASN A C 1
ATOM 855 O O . ASN A 1 119 ? -11.399 10.499 17.448 1.00 95.94 119 ASN A O 1
ATOM 859 N N . ILE A 1 120 ? -11.641 8.358 16.804 1.00 94.50 120 ILE A N 1
ATOM 860 C CA . ILE A 1 120 ? -10.446 8.292 15.965 1.00 94.50 120 ILE A CA 1
ATOM 861 C C . ILE A 1 120 ? -10.907 8.454 14.521 1.00 94.50 120 ILE A C 1
ATOM 863 O O . ILE A 1 120 ? -11.679 7.645 14.007 1.00 94.50 120 ILE A O 1
ATOM 867 N N . THR A 1 121 ? -10.452 9.511 13.860 1.00 92.31 121 THR A N 1
ATOM 868 C CA . THR A 1 121 ? -10.782 9.766 12.457 1.00 92.31 121 THR A CA 1
ATOM 869 C C . THR A 1 121 ? -9.740 9.133 11.543 1.00 92.31 121 THR A C 1
ATOM 871 O O . THR A 1 121 ? -8.553 9.082 11.869 1.00 92.31 121 THR A O 1
ATOM 874 N N . THR A 1 122 ? -10.176 8.655 10.378 1.00 92.00 122 THR A N 1
ATOM 875 C CA . THR A 1 122 ? -9.299 8.061 9.361 1.00 92.00 122 THR A CA 1
ATOM 876 C C . THR A 1 122 ? -9.408 8.777 8.018 1.00 92.00 122 THR A C 1
ATOM 878 O O . THR A 1 122 ? -10.426 9.399 7.706 1.00 92.00 122 THR A O 1
ATOM 881 N N . GLY A 1 123 ? -8.354 8.708 7.204 1.00 89.56 123 GLY A N 1
ATOM 882 C CA . GLY A 1 123 ? -8.331 9.307 5.867 1.00 89.56 123 GLY A CA 1
ATOM 883 C C . GLY A 1 123 ? -7.051 9.004 5.091 1.00 89.56 123 GLY A C 1
ATOM 884 O O . GLY A 1 123 ? -6.265 8.163 5.511 1.00 89.56 123 GLY A O 1
ATOM 885 N N . GLU A 1 124 ? -6.836 9.712 3.974 1.00 86.19 124 GLU A N 1
ATOM 886 C CA . GLU A 1 124 ? -5.670 9.535 3.081 1.00 86.19 124 GLU A CA 1
ATOM 887 C C . GLU A 1 124 ? -5.424 8.051 2.729 1.00 86.19 124 GLU A C 1
ATOM 889 O O . GLU A 1 124 ? -4.406 7.474 3.104 1.00 86.19 124 GLU A O 1
ATOM 894 N N . TYR A 1 125 ? -6.384 7.425 2.040 1.00 91.19 125 TYR A N 1
ATOM 895 C CA . TYR A 1 125 ? -6.344 5.995 1.731 1.00 91.19 125 TYR A CA 1
ATOM 896 C C . TYR A 1 125 ? -5.540 5.665 0.473 1.00 91.19 125 TYR A C 1
ATOM 898 O O . TYR A 1 125 ? -5.648 6.353 -0.542 1.00 91.19 125 TYR A O 1
ATOM 906 N N . THR A 1 126 ? -4.815 4.549 0.521 1.00 91.31 126 THR A N 1
ATOM 907 C CA . THR A 1 126 ? -4.316 3.828 -0.659 1.00 91.31 126 THR A CA 1
ATOM 908 C C . THR A 1 126 ? -4.767 2.376 -0.557 1.00 91.31 126 THR A C 1
ATOM 910 O O . THR A 1 126 ? -4.286 1.645 0.302 1.00 91.31 126 THR A O 1
ATOM 913 N N . THR A 1 127 ? -5.709 1.961 -1.400 1.00 92.75 127 THR A N 1
ATOM 914 C CA . THR A 1 127 ? -6.319 0.627 -1.388 1.00 92.75 127 THR A CA 1
ATOM 915 C C . THR A 1 127 ? -5.729 -0.229 -2.505 1.00 92.75 127 THR A C 1
ATOM 917 O O . THR A 1 127 ? -4.626 -0.759 -2.369 1.00 92.75 127 THR A O 1
ATOM 920 N N . LYS A 1 128 ? -6.429 -0.359 -3.632 1.00 93.12 128 LYS A N 1
ATOM 921 C CA . LYS A 1 128 ? -6.050 -1.261 -4.711 1.00 93.12 128 LYS A CA 1
ATOM 922 C C . LYS A 1 128 ? -4.942 -0.677 -5.582 1.00 93.12 128 LYS A C 1
ATOM 924 O O . LYS A 1 128 ? -5.099 0.401 -6.151 1.00 93.12 128 LYS A O 1
ATOM 929 N N . ARG A 1 129 ? -3.861 -1.436 -5.764 1.00 93.50 129 ARG A N 1
ATOM 930 C CA . ARG A 1 129 ? -2.802 -1.142 -6.738 1.00 93.50 129 ARG A CA 1
ATOM 931 C C . ARG A 1 129 ? -3.047 -1.923 -8.029 1.00 93.50 129 ARG A C 1
ATOM 933 O O . ARG A 1 129 ? -3.030 -3.153 -7.989 1.00 93.50 129 ARG A O 1
ATOM 940 N N . PRO A 1 130 ? -3.222 -1.270 -9.189 1.00 94.31 130 PRO A N 1
ATOM 941 C CA . PRO A 1 130 ? -3.284 -1.982 -10.461 1.00 94.31 130 PRO A CA 1
ATOM 942 C C . PRO A 1 130 ? -2.008 -2.796 -10.714 1.00 94.31 130 PRO A C 1
ATOM 944 O O . PRO A 1 130 ? -0.899 -2.319 -10.450 1.00 94.31 130 PRO A O 1
ATOM 947 N N . LYS A 1 131 ? -2.151 -4.004 -11.275 1.00 94.38 131 LYS A N 1
ATOM 948 C CA . LYS A 1 131 ? -1.015 -4.897 -11.562 1.00 94.38 131 LYS A CA 1
ATOM 949 C C . LYS A 1 131 ? 0.051 -4.232 -12.440 1.00 94.38 131 LYS A C 1
ATOM 951 O O . LYS A 1 131 ? 1.235 -4.407 -12.191 1.00 94.38 131 LYS A O 1
ATOM 956 N N . GLN A 1 132 ? -0.358 -3.383 -13.384 1.00 96.31 132 GLN A N 1
ATOM 957 C CA . GLN A 1 132 ? 0.536 -2.639 -14.273 1.00 96.31 132 GLN A CA 1
ATOM 958 C C . GLN A 1 132 ? 1.425 -1.653 -13.513 1.00 96.31 132 GLN A C 1
ATOM 960 O O . GLN A 1 132 ? 2.611 -1.524 -13.815 1.00 96.31 132 GLN A O 1
ATOM 965 N N . ARG A 1 133 ? 0.873 -0.978 -12.494 1.00 95.81 133 ARG A N 1
ATOM 966 C CA . ARG A 1 133 ? 1.657 -0.100 -11.621 1.00 95.81 133 ARG A CA 1
ATOM 967 C C . ARG A 1 133 ? 2.648 -0.928 -10.812 1.00 95.81 133 ARG A C 1
ATOM 969 O O . ARG A 1 133 ? 3.821 -0.587 -10.784 1.00 95.81 133 ARG A O 1
ATOM 976 N N . ALA A 1 134 ? 2.207 -2.031 -10.203 1.00 93.50 134 ALA A N 1
ATOM 977 C CA . ALA A 1 134 ? 3.095 -2.910 -9.438 1.00 93.50 134 ALA A CA 1
ATOM 978 C C . ALA A 1 134 ? 4.247 -3.469 -10.291 1.00 93.50 134 ALA A C 1
ATOM 980 O O . ALA A 1 134 ? 5.397 -3.395 -9.870 1.00 93.50 134 ALA A O 1
ATOM 981 N N . TYR A 1 135 ? 3.943 -3.936 -11.504 1.00 96.81 135 TYR A N 1
ATOM 982 C CA . TYR A 1 135 ? 4.914 -4.366 -12.508 1.00 96.81 135 TYR A CA 1
ATOM 983 C C . TYR A 1 135 ? 5.956 -3.278 -12.796 1.00 96.81 135 TYR A C 1
ATOM 985 O O . TYR A 1 135 ? 7.156 -3.525 -12.674 1.00 96.81 135 TYR A O 1
ATOM 993 N N . LEU A 1 136 ? 5.504 -2.058 -13.111 1.00 97.62 136 LEU A N 1
ATOM 994 C CA . LEU A 1 136 ? 6.393 -0.939 -13.424 1.00 97.62 136 LEU A CA 1
ATOM 995 C C . LEU A 1 136 ? 7.327 -0.612 -12.249 1.00 97.62 136 LEU A C 1
ATOM 997 O O . LEU A 1 136 ? 8.531 -0.459 -12.451 1.00 97.62 136 LEU A O 1
ATOM 1001 N N . LEU A 1 137 ? 6.790 -0.528 -11.026 1.00 95.38 137 LEU A N 1
ATOM 1002 C CA . LEU A 1 137 ? 7.585 -0.217 -9.835 1.00 95.38 137 LEU A CA 1
ATOM 1003 C C . LEU A 1 137 ? 8.591 -1.337 -9.531 1.00 95.38 137 LEU A C 1
ATOM 1005 O O . LEU A 1 137 ? 9.767 -1.052 -9.320 1.00 95.38 137 LEU A O 1
ATOM 1009 N N . HIS A 1 138 ? 8.151 -2.597 -9.561 1.00 95.62 138 HIS A N 1
ATOM 1010 C CA . HIS A 1 138 ? 8.986 -3.767 -9.289 1.00 95.62 138 HIS A CA 1
ATOM 1011 C C . HIS A 1 138 ? 10.187 -3.842 -10.233 1.00 95.62 138 HIS A C 1
ATOM 1013 O O . HIS A 1 138 ? 11.331 -3.759 -9.784 1.00 95.62 138 HIS A O 1
ATOM 1019 N N . PHE A 1 139 ? 9.938 -3.903 -11.542 1.00 98.06 139 PHE A N 1
ATOM 1020 C CA . PHE A 1 139 ? 11.020 -4.061 -12.508 1.00 98.06 139 PHE A CA 1
ATOM 1021 C C . PHE A 1 139 ? 11.879 -2.804 -12.649 1.00 98.06 139 PHE A C 1
ATOM 1023 O O . PHE A 1 139 ? 13.054 -2.923 -12.984 1.00 98.06 139 PHE A O 1
ATOM 1030 N N . SER A 1 140 ? 11.375 -1.612 -12.299 1.00 98.12 140 SER A N 1
ATOM 1031 C CA . SER A 1 140 ? 12.245 -0.431 -12.226 1.00 98.12 140 SER A CA 1
ATOM 1032 C C . SER A 1 140 ? 13.329 -0.577 -11.152 1.00 98.12 140 SER A C 1
ATOM 1034 O O . SER A 1 140 ? 14.485 -0.238 -11.400 1.00 98.12 140 SER A O 1
ATOM 1036 N N . VAL A 1 141 ? 12.991 -1.148 -9.990 1.00 96.62 141 VAL A N 1
ATOM 1037 C CA . VAL A 1 141 ? 13.956 -1.439 -8.923 1.00 96.62 141 VAL A CA 1
ATOM 1038 C C . VAL A 1 141 ? 14.894 -2.572 -9.330 1.00 96.62 141 VAL A C 1
ATOM 1040 O O . VAL A 1 141 ? 16.107 -2.433 -9.175 1.00 96.62 141 VAL A O 1
ATOM 1043 N N . GLU A 1 142 ? 14.368 -3.673 -9.872 1.00 96.56 142 GLU A N 1
ATOM 1044 C CA . GLU A 1 142 ? 15.202 -4.822 -10.242 1.00 96.56 142 GLU A CA 1
ATOM 1045 C C . GLU A 1 142 ? 16.205 -4.491 -11.349 1.00 96.56 142 GLU A C 1
ATOM 1047 O O . GLU A 1 142 ? 17.391 -4.811 -11.231 1.00 96.56 142 GLU A O 1
ATOM 1052 N N . VAL A 1 143 ? 15.758 -3.795 -12.400 1.00 98.06 143 VAL A N 1
ATOM 1053 C CA . VAL A 1 143 ? 16.637 -3.364 -13.490 1.00 98.06 143 VAL A CA 1
ATOM 1054 C C . VAL A 1 143 ? 17.664 -2.367 -12.966 1.00 98.06 143 VAL A C 1
ATOM 1056 O O . VAL A 1 143 ? 18.850 -2.576 -13.201 1.00 98.06 143 VAL A O 1
ATOM 1059 N N . LYS A 1 144 ? 17.263 -1.342 -12.192 1.00 97.88 144 LYS A N 1
ATOM 1060 C CA . LYS A 1 144 ? 18.194 -0.379 -11.563 1.00 97.88 144 LYS A CA 1
ATOM 1061 C C . LYS A 1 144 ? 19.297 -1.092 -10.775 1.00 97.88 144 LYS A C 1
ATOM 1063 O O . LYS A 1 144 ? 20.471 -0.752 -10.918 1.00 97.88 144 LYS A O 1
ATOM 1068 N N . ASN A 1 145 ? 18.921 -2.081 -9.967 1.00 94.94 145 ASN A N 1
ATOM 1069 C CA . ASN A 1 145 ? 19.847 -2.830 -9.118 1.00 94.94 145 ASN A CA 1
ATOM 1070 C C . ASN A 1 145 ? 20.631 -3.904 -9.890 1.00 94.94 145 ASN A C 1
ATOM 1072 O O . ASN A 1 145 ? 21.600 -4.451 -9.371 1.00 94.94 145 ASN A O 1
ATOM 1076 N N . GLY A 1 146 ? 20.246 -4.194 -11.135 1.00 94.94 146 GLY A N 1
ATOM 1077 C CA . GLY A 1 146 ? 20.849 -5.233 -11.960 1.00 94.94 146 GLY A CA 1
ATOM 1078 C C . GLY A 1 146 ? 20.516 -6.654 -11.512 1.00 94.94 146 GLY A C 1
ATOM 1079 O O . GLY A 1 146 ? 21.231 -7.571 -11.902 1.00 94.94 146 GLY A O 1
ATOM 1080 N N . THR A 1 147 ? 19.466 -6.841 -10.707 1.00 95.44 147 THR A N 1
ATOM 1081 C CA . THR A 1 147 ? 18.982 -8.176 -10.320 1.00 95.44 147 THR A CA 1
ATOM 1082 C C . THR A 1 147 ? 18.181 -8.833 -11.443 1.00 95.44 147 THR A C 1
ATOM 1084 O O . THR A 1 147 ? 18.152 -10.057 -11.518 1.00 95.44 147 THR A O 1
ATOM 1087 N N . THR A 1 148 ? 17.619 -8.028 -12.350 1.00 96.44 148 THR A N 1
ATOM 1088 C CA . THR A 1 148 ? 16.972 -8.477 -13.591 1.00 96.44 148 THR A CA 1
ATOM 1089 C C . THR A 1 148 ? 17.595 -7.739 -14.770 1.00 96.44 148 THR A C 1
ATOM 1091 O O . THR A 1 148 ? 17.701 -6.509 -14.758 1.00 96.44 148 THR A O 1
ATOM 1094 N N . ALA A 1 149 ? 18.047 -8.476 -15.789 1.00 96.38 149 ALA A N 1
ATOM 1095 C CA . ALA A 1 149 ? 18.595 -7.854 -16.989 1.00 96.38 149 ALA A CA 1
ATOM 1096 C C . ALA A 1 149 ? 17.470 -7.168 -17.788 1.00 96.38 149 ALA A C 1
ATOM 1098 O O . ALA A 1 149 ? 16.370 -7.718 -17.871 1.00 96.38 149 ALA A O 1
ATOM 1099 N N . PRO A 1 150 ? 17.719 -6.012 -18.431 1.00 97.38 150 PRO A N 1
ATOM 1100 C CA . PRO A 1 150 ? 16.677 -5.258 -19.135 1.00 97.38 150 PRO A CA 1
ATOM 1101 C C . PRO A 1 150 ? 15.906 -6.076 -20.182 1.00 97.38 150 PRO A C 1
ATOM 1103 O O . PRO A 1 150 ? 14.689 -5.960 -20.299 1.00 97.38 150 PRO A O 1
ATOM 1106 N N . LYS A 1 151 ? 16.610 -6.942 -20.916 1.00 95.88 151 LYS A N 1
ATOM 1107 C CA . LYS A 1 151 ? 16.037 -7.840 -21.930 1.00 95.88 151 LYS A CA 1
ATOM 1108 C C . LYS A 1 151 ? 15.221 -9.007 -21.358 1.00 95.88 151 LYS A C 1
ATOM 1110 O O . LYS A 1 151 ? 14.429 -9.598 -22.086 1.00 95.88 151 LYS A O 1
ATOM 1115 N N . ASP A 1 152 ? 15.433 -9.339 -20.085 1.00 96.62 152 ASP A N 1
ATOM 1116 C CA . ASP A 1 152 ? 14.840 -10.504 -19.422 1.00 96.62 152 ASP A CA 1
ATOM 1117 C C . ASP A 1 152 ? 13.590 -10.121 -18.612 1.00 96.62 152 ASP A C 1
ATOM 1119 O O . ASP A 1 152 ? 12.935 -10.991 -18.039 1.00 96.62 152 ASP A O 1
ATOM 1123 N N . VAL A 1 153 ? 13.223 -8.832 -18.585 1.00 96.25 153 VAL A N 1
ATOM 1124 C CA . VAL A 1 153 ? 11.982 -8.384 -17.951 1.00 96.25 153 VAL A CA 1
ATOM 1125 C C . VAL A 1 153 ? 10.774 -8.984 -18.694 1.00 96.25 153 VAL A C 1
ATOM 1127 O O . VAL A 1 153 ? 10.613 -8.742 -19.897 1.00 96.25 153 VAL A O 1
ATOM 1130 N N . PRO A 1 154 ? 9.896 -9.747 -18.012 1.00 96.31 154 PRO A N 1
ATOM 1131 C CA . PRO A 1 154 ? 8.683 -10.295 -18.614 1.00 96.31 154 PRO A CA 1
ATOM 1132 C C . PRO A 1 154 ? 7.770 -9.195 -19.159 1.00 96.31 154 PRO A C 1
ATOM 1134 O O . PRO A 1 154 ? 7.691 -8.118 -18.589 1.00 96.31 154 PRO A O 1
ATOM 1137 N N . LYS A 1 155 ? 7.024 -9.461 -20.235 1.00 95.38 155 LYS A N 1
ATOM 1138 C CA . LYS A 1 155 ? 6.011 -8.509 -20.723 1.00 95.38 155 LYS A CA 1
ATOM 1139 C C . LYS A 1 155 ? 4.791 -8.500 -19.800 1.00 95.38 155 LYS A C 1
ATOM 1141 O O . LYS A 1 155 ? 4.356 -9.560 -19.359 1.00 95.38 155 LYS A O 1
ATOM 1146 N N . GLU A 1 156 ? 4.200 -7.324 -19.598 1.00 95.38 156 GLU A N 1
ATOM 1147 C CA . GLU A 1 156 ? 2.932 -7.151 -18.881 1.00 95.38 156 GLU A CA 1
ATOM 1148 C C . GLU A 1 156 ? 1.866 -6.555 -19.804 1.00 95.38 156 GLU A C 1
ATOM 1150 O O . GLU A 1 156 ? 2.092 -5.554 -20.491 1.00 95.38 156 GLU A O 1
ATOM 1155 N N . ASP A 1 157 ? 0.677 -7.154 -19.793 1.00 95.38 157 ASP A N 1
ATOM 1156 C CA . ASP A 1 157 ? -0.424 -6.730 -20.650 1.00 95.38 157 ASP A CA 1
ATOM 1157 C C . ASP A 1 157 ? -0.855 -5.288 -20.355 1.00 95.38 157 ASP A C 1
ATOM 1159 O O . ASP A 1 157 ? -1.240 -4.913 -19.240 1.00 95.38 157 ASP A O 1
ATOM 1163 N N . GLY A 1 158 ? -0.836 -4.476 -21.411 1.00 94.19 158 GLY A N 1
ATOM 1164 C CA . GLY A 1 158 ? -1.154 -3.055 -21.352 1.00 94.19 158 GLY A CA 1
ATOM 1165 C C . GLY A 1 158 ? 0.027 -2.153 -20.987 1.00 94.19 158 GLY A C 1
ATOM 1166 O O . GLY A 1 158 ? -0.145 -0.940 -21.052 1.00 94.19 158 GLY A O 1
ATOM 1167 N N . VAL A 1 159 ? 1.210 -2.695 -20.668 1.00 97.06 159 VAL A N 1
ATOM 1168 C CA . VAL A 1 159 ? 2.429 -1.914 -20.390 1.00 97.06 159 VAL A CA 1
ATOM 1169 C C . VAL A 1 159 ? 3.440 -2.114 -21.518 1.00 97.06 159 VAL A C 1
ATOM 1171 O O . VAL A 1 159 ? 4.214 -3.066 -21.519 1.00 97.06 159 VAL A O 1
ATOM 1174 N N . ASP A 1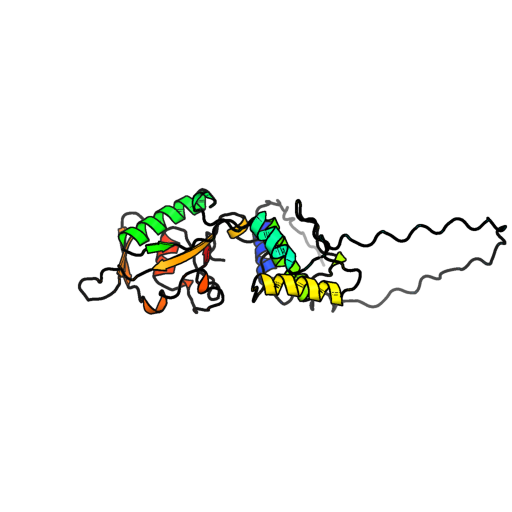 160 ? 3.466 -1.203 -22.490 1.00 96.00 160 ASP A N 1
ATOM 1175 C CA . ASP A 1 160 ? 4.340 -1.289 -23.668 1.00 96.00 160 ASP A CA 1
ATOM 1176 C C . ASP A 1 160 ? 5.727 -0.656 -23.464 1.00 96.00 160 ASP A C 1
ATOM 1178 O O . ASP A 1 160 ? 6.302 -0.079 -24.386 1.00 96.00 160 ASP A O 1
ATOM 1182 N N . ILE A 1 161 ? 6.268 -0.785 -22.250 1.00 97.94 161 ILE A N 1
ATOM 1183 C CA . ILE A 1 161 ? 7.602 -0.302 -21.885 1.00 97.94 161 ILE A CA 1
ATOM 1184 C C . ILE A 1 161 ? 8.706 -1.140 -22.534 1.00 97.94 161 ILE A C 1
ATOM 1186 O O . ILE A 1 161 ? 8.647 -2.368 -22.581 1.00 97.94 161 ILE A O 1
ATOM 1190 N N . ILE A 1 162 ? 9.745 -0.457 -23.002 1.00 97.94 162 ILE A N 1
ATOM 1191 C CA . ILE A 1 162 ? 10.982 -1.047 -23.501 1.00 97.94 162 ILE A CA 1
ATOM 1192 C C . ILE A 1 162 ? 12.060 -0.802 -22.448 1.00 97.94 162 ILE A C 1
ATOM 1194 O O . ILE A 1 162 ? 12.519 0.323 -22.251 1.00 97.94 162 ILE A O 1
ATOM 1198 N N . TRP A 1 163 ? 12.442 -1.868 -21.748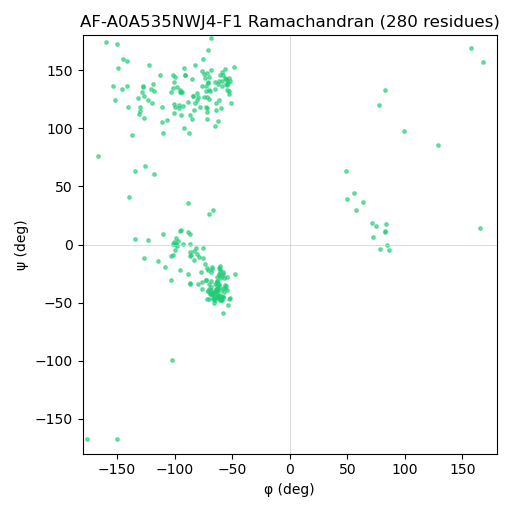 1.00 98.06 163 TRP A N 1
ATOM 1199 C CA . TRP A 1 163 ? 13.466 -1.815 -20.707 1.00 98.06 163 TRP A CA 1
ATOM 1200 C C . TRP A 1 163 ? 14.884 -1.816 -21.264 1.00 98.06 163 TRP A C 1
ATOM 1202 O O . TRP A 1 163 ? 15.746 -1.176 -20.671 1.00 98.06 163 TRP A O 1
ATOM 1212 N N . ASP A 1 164 ? 15.118 -2.519 -22.373 1.00 97.06 164 ASP A N 1
ATOM 1213 C CA . ASP A 1 164 ? 16.427 -2.657 -23.010 1.00 97.06 164 ASP A CA 1
ATOM 1214 C C . ASP A 1 164 ? 16.696 -1.505 -23.989 1.00 97.06 164 ASP A C 1
ATOM 1216 O O . ASP A 1 164 ? 16.061 -1.383 -25.037 1.00 97.06 164 ASP A O 1
ATOM 1220 N N . HIS A 1 165 ? 17.657 -0.651 -23.636 1.00 95.69 165 HIS A N 1
ATOM 1221 C CA . HIS A 1 165 ? 18.115 0.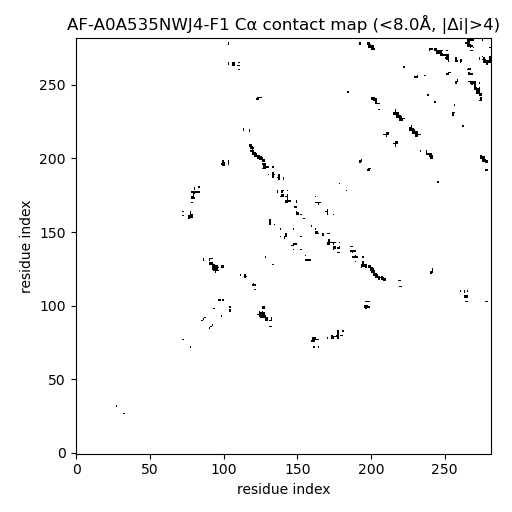480 -24.451 1.00 95.69 165 HIS A CA 1
ATOM 1222 C C . HIS A 1 165 ? 19.221 0.080 -25.449 1.00 95.69 165 HIS A C 1
ATOM 1224 O O . HIS A 1 165 ? 19.852 0.954 -26.048 1.00 95.69 165 HIS A O 1
ATOM 1230 N N . GLY A 1 166 ? 19.505 -1.219 -25.597 1.00 93.19 166 GLY A N 1
ATOM 1231 C CA . GLY A 1 166 ? 20.658 -1.753 -26.329 1.00 93.19 166 GLY A CA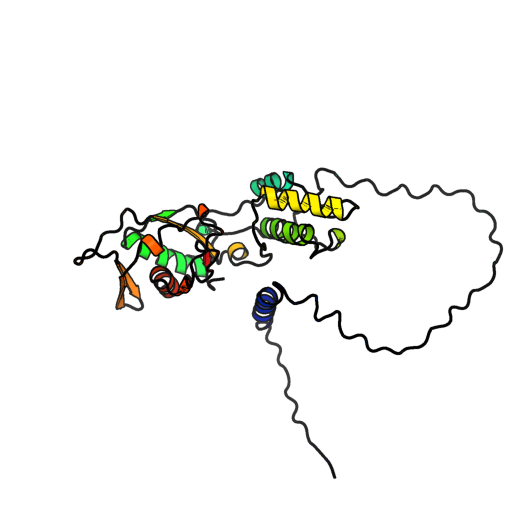 1
ATOM 1232 C C . GLY A 1 166 ? 21.989 -1.554 -25.596 1.00 93.19 166 GLY A C 1
ATOM 1233 O O . GLY A 1 166 ? 23.052 -1.806 -26.159 1.00 93.19 166 GLY A O 1
ATOM 1234 N N . ASP A 1 167 ? 21.928 -1.059 -24.359 1.00 95.44 167 ASP A N 1
ATOM 1235 C CA . ASP A 1 167 ? 23.054 -0.801 -23.471 1.00 95.44 167 ASP A CA 1
ATOM 1236 C C . ASP A 1 167 ? 22.583 -0.922 -22.016 1.00 95.44 167 ASP A C 1
ATOM 1238 O O . ASP A 1 167 ? 21.632 -0.253 -21.587 1.00 95.44 167 ASP A O 1
ATOM 1242 N N . ASP A 1 168 ? 23.251 -1.777 -21.245 1.00 94.19 168 ASP A N 1
ATOM 1243 C CA . ASP A 1 168 ? 22.866 -2.067 -19.864 1.00 94.19 168 ASP A CA 1
ATOM 1244 C C . ASP A 1 168 ? 22.970 -0.830 -18.966 1.00 94.19 168 ASP A C 1
ATOM 1246 O O . ASP A 1 168 ? 22.111 -0.616 -18.111 1.00 94.19 168 ASP A O 1
ATOM 1250 N N . ALA A 1 169 ? 23.988 0.016 -19.151 1.00 96.94 169 ALA A N 1
ATOM 1251 C CA . ALA A 1 169 ? 24.182 1.194 -18.310 1.00 96.94 169 ALA A CA 1
ATOM 1252 C C . ALA A 1 169 ? 23.073 2.234 -18.535 1.00 96.94 169 ALA A C 1
ATOM 1254 O O . ALA A 1 169 ? 22.527 2.773 -17.567 1.00 96.94 169 ALA A O 1
ATOM 1255 N N . LYS A 1 170 ? 22.682 2.474 -19.793 1.00 97.88 170 LYS A N 1
ATOM 1256 C CA . LYS A 1 170 ? 21.533 3.325 -20.139 1.00 97.88 170 LYS A CA 1
ATOM 1257 C C . LYS A 1 170 ? 20.233 2.769 -19.573 1.00 97.88 170 LYS A C 1
ATOM 1259 O O . LYS A 1 170 ? 19.481 3.517 -18.956 1.00 97.88 170 LYS A O 1
ATOM 1264 N N . SER A 1 171 ? 20.014 1.464 -19.714 1.00 98.38 171 SER A N 1
ATOM 1265 C CA . SER A 1 171 ? 18.810 0.790 -19.216 1.00 98.38 171 SER A CA 1
ATOM 1266 C C . SER A 1 171 ? 18.679 0.909 -17.693 1.00 98.38 171 SER A C 1
ATOM 1268 O O . SER A 1 171 ? 17.625 1.289 -17.181 1.00 98.38 171 SER A O 1
ATOM 1270 N N . LYS A 1 172 ? 19.776 0.675 -16.957 1.00 98.50 172 LYS A N 1
ATOM 1271 C CA . LYS A 1 172 ? 19.840 0.843 -15.496 1.00 98.50 172 LYS A CA 1
ATOM 1272 C C . LYS A 1 172 ? 19.592 2.284 -15.069 1.00 98.50 172 LYS A C 1
ATOM 1274 O O . LYS A 1 172 ? 18.830 2.521 -14.133 1.00 98.50 172 LYS A O 1
ATOM 1279 N N . LYS A 1 173 ? 20.201 3.251 -15.764 1.00 98.50 173 LYS A N 1
ATOM 1280 C CA . LYS A 1 173 ? 19.992 4.679 -15.494 1.00 98.50 173 LYS A CA 1
ATOM 1281 C C . LYS A 1 173 ? 18.528 5.072 -15.692 1.00 98.50 173 LYS A C 1
ATOM 1283 O O . LYS A 1 173 ? 17.950 5.701 -14.814 1.00 98.50 173 LYS A O 1
ATOM 1288 N N . ALA A 1 174 ? 17.925 4.664 -16.803 1.00 98.50 174 ALA A N 1
ATOM 1289 C CA . ALA A 1 174 ? 16.533 4.949 -17.127 1.00 98.50 174 ALA A CA 1
ATOM 1290 C C . ALA A 1 174 ? 15.541 4.302 -16.141 1.00 98.50 174 ALA A C 1
ATOM 1292 O O . ALA A 1 174 ? 14.569 4.931 -15.722 1.00 98.50 174 ALA A O 1
ATOM 1293 N N . ALA A 1 175 ? 15.806 3.070 -15.701 1.00 98.44 175 ALA A N 1
ATOM 1294 C CA . ALA A 1 175 ? 15.050 2.439 -14.620 1.00 98.44 175 ALA A CA 1
ATOM 1295 C C . ALA A 1 175 ? 15.211 3.200 -13.289 1.00 98.44 175 ALA A C 1
ATOM 1297 O O . ALA A 1 175 ? 14.237 3.403 -12.563 1.00 98.44 175 ALA A O 1
ATOM 1298 N N . GLY A 1 176 ? 16.421 3.697 -13.008 1.00 98.00 176 GLY A N 1
ATOM 1299 C CA . GLY A 1 176 ? 16.706 4.588 -11.884 1.00 98.00 176 GLY A CA 1
ATOM 1300 C C . GLY A 1 176 ? 15.875 5.871 -11.898 1.00 98.00 176 GLY A C 1
ATOM 1301 O O . GLY A 1 176 ? 15.335 6.251 -10.867 1.00 98.00 176 GLY A O 1
ATOM 1302 N N . GLU A 1 177 ? 15.681 6.482 -13.065 1.00 98.50 177 GLU A N 1
ATOM 1303 C CA . GLU A 1 177 ? 14.838 7.674 -13.214 1.00 98.50 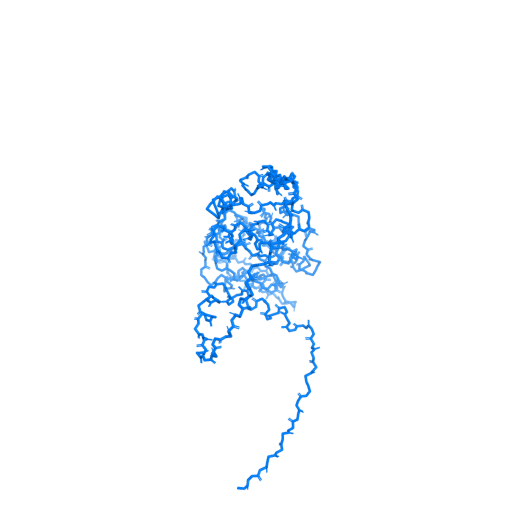177 GLU A CA 1
ATOM 1304 C C . GLU A 1 177 ? 13.367 7.404 -12.866 1.00 98.50 177 GLU A C 1
ATOM 1306 O O . GLU A 1 177 ? 12.706 8.269 -12.292 1.00 98.50 177 GLU A O 1
ATOM 1311 N N . ILE A 1 178 ? 12.850 6.206 -13.165 1.00 98.12 178 ILE A N 1
ATOM 1312 C CA . ILE A 1 178 ? 11.511 5.785 -12.724 1.00 98.12 178 ILE A CA 1
ATOM 1313 C C . ILE A 1 178 ? 11.484 5.661 -11.196 1.00 98.12 178 ILE A C 1
ATOM 1315 O O . ILE A 1 178 ? 10.611 6.242 -10.551 1.00 98.12 178 ILE A O 1
ATOM 1319 N N . VAL A 1 179 ? 12.453 4.944 -10.614 1.00 96.50 179 VAL A N 1
ATOM 1320 C CA . VAL A 1 179 ? 12.584 4.766 -9.157 1.00 96.50 179 VAL A CA 1
ATOM 1321 C C . VAL A 1 179 ? 12.595 6.111 -8.429 1.00 96.50 179 VAL A C 1
ATOM 1323 O O . VAL A 1 179 ? 11.853 6.293 -7.462 1.00 96.50 179 VAL A O 1
ATOM 1326 N N . ASP A 1 180 ? 13.381 7.063 -8.925 1.00 93.94 180 ASP A N 1
ATOM 1327 C CA . ASP A 1 180 ? 13.517 8.392 -8.337 1.00 93.94 180 ASP A CA 1
ATOM 1328 C C . ASP A 1 180 ? 12.230 9.213 -8.512 1.00 93.94 180 ASP A C 1
ATOM 1330 O O . ASP A 1 180 ? 11.768 9.847 -7.563 1.00 93.94 180 ASP A O 1
ATOM 1334 N N . ALA A 1 181 ? 11.586 9.146 -9.684 1.00 95.56 181 ALA A N 1
ATOM 1335 C CA . ALA A 1 181 ? 10.328 9.846 -9.943 1.00 95.56 181 ALA A CA 1
ATOM 1336 C C . ALA A 1 181 ? 9.189 9.378 -9.015 1.00 95.56 181 ALA A C 1
ATOM 1338 O O . ALA A 1 181 ? 8.348 10.185 -8.607 1.00 95.56 181 ALA A O 1
ATOM 1339 N N . PHE A 1 182 ? 9.153 8.089 -8.666 1.00 91.00 182 PHE A N 1
ATOM 1340 C CA . PHE A 1 182 ? 8.196 7.528 -7.705 1.00 91.00 182 PHE A CA 1
ATOM 1341 C C . PHE A 1 182 ? 8.645 7.637 -6.240 1.00 91.00 182 PHE A C 1
ATOM 1343 O O . PHE A 1 182 ? 7.845 7.348 -5.350 1.00 91.00 182 PHE A O 1
ATOM 1350 N N . GLY A 1 183 ? 9.889 8.048 -5.973 1.00 88.00 183 GLY A N 1
ATOM 1351 C CA . GLY A 1 183 ? 10.446 8.116 -4.622 1.00 88.00 183 GLY A CA 1
ATOM 1352 C C . GLY A 1 183 ? 10.551 6.747 -3.942 1.00 88.00 183 GLY A C 1
ATOM 1353 O O . GLY A 1 183 ? 10.282 6.631 -2.747 1.00 88.00 183 GLY A O 1
ATOM 1354 N N . ILE A 1 184 ? 10.883 5.691 -4.692 1.00 83.88 184 ILE A N 1
ATOM 1355 C CA . ILE A 1 184 ? 10.964 4.322 -4.161 1.00 83.88 184 ILE A CA 1
ATOM 1356 C C . ILE A 1 184 ? 12.280 4.155 -3.385 1.00 83.88 184 ILE A C 1
ATOM 1358 O O . ILE A 1 184 ? 13.364 4.264 -3.954 1.00 83.88 184 ILE A O 1
ATOM 1362 N N . VAL A 1 185 ? 12.191 3.865 -2.083 1.00 73.44 185 VAL A N 1
ATOM 1363 C CA . VAL A 1 185 ? 13.356 3.762 -1.172 1.00 73.44 185 VAL A CA 1
ATOM 1364 C C . VAL A 1 185 ? 13.766 2.303 -0.889 1.00 73.44 185 VAL A C 1
ATOM 1366 O O . VAL A 1 185 ? 14.824 2.051 -0.322 1.00 73.44 185 VAL A O 1
ATOM 1369 N N . GLY A 1 186 ? 12.965 1.320 -1.310 1.00 72.81 186 GLY A N 1
ATOM 1370 C CA . GLY A 1 186 ? 13.191 -0.103 -1.034 1.00 72.81 186 GLY A CA 1
ATOM 1371 C C . GLY A 1 186 ? 12.643 -1.026 -2.128 1.00 72.81 186 GLY A C 1
ATOM 1372 O O . GLY A 1 186 ? 12.304 -0.554 -3.214 1.00 72.81 186 GLY A O 1
ATOM 1373 N N . PRO A 1 187 ? 12.554 -2.344 -1.877 1.00 78.19 187 PRO A N 1
ATOM 1374 C CA . PRO A 1 187 ? 11.984 -3.275 -2.843 1.00 78.19 187 PRO A CA 1
ATOM 1375 C C . PRO A 1 187 ? 10.510 -2.949 -3.109 1.00 78.19 187 PRO A C 1
ATOM 1377 O O . PRO A 1 187 ? 9.740 -2.667 -2.190 1.00 78.19 187 PRO A O 1
ATOM 1380 N N . ALA A 1 188 ? 10.106 -3.021 -4.376 1.00 83.94 188 ALA A N 1
ATOM 1381 C CA . ALA A 1 188 ? 8.709 -2.928 -4.776 1.00 83.94 188 ALA A CA 1
ATOM 1382 C C . ALA A 1 188 ? 8.178 -4.338 -5.051 1.00 83.94 188 ALA A C 1
ATOM 1384 O O . ALA A 1 188 ? 8.716 -5.057 -5.889 1.00 83.94 188 ALA A O 1
ATOM 1385 N N . ALA A 1 189 ? 7.142 -4.755 -4.325 1.00 82.88 189 ALA A N 1
ATOM 1386 C CA . ALA A 1 189 ? 6.588 -6.096 -4.457 1.00 82.88 189 ALA A CA 1
ATOM 1387 C C . ALA A 1 189 ? 5.762 -6.242 -5.748 1.00 82.88 189 ALA A C 1
ATOM 1389 O O . ALA A 1 189 ? 4.830 -5.469 -5.980 1.00 82.88 189 ALA A O 1
ATOM 1390 N N . LEU A 1 190 ? 6.076 -7.265 -6.552 1.00 84.44 190 LEU A N 1
ATOM 1391 C CA . LEU A 1 190 ? 5.305 -7.634 -7.748 1.00 84.44 190 LEU A CA 1
ATOM 1392 C C . LEU A 1 190 ? 3.967 -8.297 -7.396 1.00 84.44 190 LEU A C 1
ATOM 1394 O O . LEU A 1 190 ? 2.990 -8.166 -8.125 1.00 84.44 190 LEU A O 1
ATOM 1398 N N . ILE A 1 191 ? 3.934 -8.995 -6.260 1.00 80.25 191 ILE A N 1
ATOM 1399 C CA . ILE A 1 191 ? 2.748 -9.618 -5.676 1.00 80.25 191 ILE A CA 1
ATOM 1400 C C . ILE A 1 191 ? 2.563 -8.987 -4.299 1.00 80.25 191 ILE A C 1
ATOM 1402 O O . ILE A 1 191 ? 3.467 -9.013 -3.470 1.00 80.25 191 ILE A O 1
ATOM 1406 N N . SER A 1 192 ? 1.410 -8.366 -4.068 1.00 83.00 192 SER A N 1
ATOM 1407 C CA . SER A 1 192 ? 1.119 -7.633 -2.835 1.00 83.00 192 SER A CA 1
ATOM 1408 C C . SER A 1 192 ? -0.369 -7.691 -2.527 1.00 83.00 192 SER A C 1
ATOM 1410 O O . SER A 1 192 ? -1.200 -7.720 -3.439 1.00 83.00 192 SER A O 1
ATOM 1412 N N . ASN A 1 193 ? -0.711 -7.608 -1.242 1.00 89.81 193 ASN A N 1
ATOM 1413 C CA . ASN A 1 193 ? -2.091 -7.476 -0.795 1.00 89.81 193 ASN A CA 1
ATOM 1414 C C . ASN A 1 193 ? -2.799 -6.252 -1.400 1.00 89.81 193 ASN A C 1
ATOM 1416 O O . ASN A 1 193 ? -3.992 -6.331 -1.675 1.00 89.81 193 ASN A O 1
ATOM 1420 N N . HIS A 1 194 ? -2.084 -5.168 -1.729 1.00 92.00 194 HIS A N 1
ATOM 1421 C CA . HIS A 1 194 ? -2.687 -4.036 -2.447 1.00 92.00 194 HIS A CA 1
ATOM 1422 C C . HIS A 1 194 ? -3.187 -4.424 -3.843 1.00 92.00 194 HIS A C 1
ATOM 1424 O O . HIS A 1 194 ? -4.187 -3.888 -4.303 1.00 92.00 194 HIS A O 1
ATOM 1430 N N . ILE A 1 195 ? -2.542 -5.365 -4.536 1.00 90.50 195 ILE A N 1
ATOM 1431 C CA . ILE A 1 195 ? -2.979 -5.795 -5.876 1.00 90.50 195 ILE A CA 1
ATOM 1432 C C . ILE A 1 195 ? -4.273 -6.606 -5.780 1.00 90.50 195 ILE A C 1
ATOM 1434 O O . ILE A 1 195 ? -5.193 -6.426 -6.582 1.00 90.50 195 ILE A O 1
ATOM 1438 N N . ALA A 1 196 ? -4.361 -7.454 -4.755 1.00 90.19 196 ALA A N 1
ATOM 1439 C CA . ALA A 1 196 ? -5.540 -8.260 -4.464 1.00 90.19 196 ALA A CA 1
ATOM 1440 C C . ALA A 1 196 ? -6.700 -7.455 -3.844 1.00 90.19 196 ALA A C 1
ATOM 1442 O O . ALA A 1 196 ? -7.806 -7.974 -3.759 1.00 90.19 196 ALA A O 1
ATOM 1443 N N . GLY A 1 197 ? -6.476 -6.204 -3.421 1.00 93.44 197 GLY A N 1
ATOM 1444 C CA . GLY A 1 197 ? -7.457 -5.434 -2.644 1.00 93.44 197 GLY A CA 1
ATOM 1445 C C . GLY A 1 197 ? -7.558 -5.877 -1.177 1.00 93.44 197 GLY A C 1
ATOM 1446 O O . GLY A 1 197 ? -8.504 -5.514 -0.489 1.00 93.44 197 GLY A O 1
ATOM 1447 N N . ASN A 1 198 ? -6.580 -6.637 -0.687 1.00 96.19 198 ASN A N 1
ATOM 1448 C CA . ASN A 1 198 ? -6.494 -7.166 0.676 1.00 96.19 198 ASN A CA 1
ATOM 1449 C C . ASN A 1 198 ? -5.654 -6.285 1.613 1.00 96.19 198 ASN A C 1
ATOM 1451 O O . ASN A 1 198 ? -5.273 -6.733 2.694 1.00 96.19 198 ASN A O 1
ATOM 1455 N N . ALA A 1 199 ? -5.305 -5.069 1.184 1.00 94.75 199 ALA A N 1
ATOM 1456 C CA . ALA A 1 199 ? -4.557 -4.109 1.983 1.00 94.75 199 ALA A CA 1
ATOM 1457 C C . ALA A 1 199 ? -5.038 -2.675 1.792 1.00 94.75 199 ALA A C 1
ATOM 1459 O O . ALA A 1 199 ? -5.631 -2.318 0.770 1.00 94.75 199 ALA A O 1
ATOM 1460 N N . ILE A 1 200 ? -4.725 -1.857 2.788 1.00 94.00 200 ILE A N 1
ATOM 1461 C CA . ILE A 1 200 ? -4.945 -0.425 2.802 1.00 94.00 200 ILE A CA 1
ATOM 1462 C C . ILE A 1 200 ? -3.814 0.269 3.565 1.00 94.00 200 ILE A C 1
ATOM 1464 O O . ILE A 1 200 ? -3.468 -0.127 4.676 1.00 94.00 200 ILE A O 1
ATOM 1468 N N . ASP A 1 201 ? -3.289 1.343 2.984 1.00 91.75 201 ASP A N 1
ATOM 1469 C CA . ASP A 1 201 ? -2.500 2.327 3.718 1.00 91.75 201 ASP A CA 1
ATOM 1470 C C . ASP A 1 201 ? -3.452 3.451 4.129 1.00 91.75 201 ASP A C 1
ATOM 1472 O O . ASP A 1 201 ? -4.218 3.942 3.293 1.00 91.75 201 ASP A O 1
ATOM 1476 N N . MET A 1 202 ? -3.441 3.861 5.397 1.00 90.06 202 MET A N 1
ATOM 1477 C CA . MET A 1 202 ? -4.342 4.912 5.881 1.00 90.06 202 MET A CA 1
ATOM 1478 C C . MET A 1 202 ? -3.708 5.800 6.943 1.00 90.06 202 MET A C 1
ATOM 1480 O O . MET A 1 202 ? -2.747 5.425 7.619 1.00 90.06 202 MET A O 1
ATOM 1484 N N . LYS A 1 203 ? -4.289 6.988 7.105 1.00 88.81 203 LYS A N 1
ATOM 1485 C CA . LYS A 1 203 ? -3.963 7.938 8.160 1.00 88.81 203 LYS A CA 1
ATOM 1486 C C . LYS A 1 203 ? -4.955 7.874 9.305 1.00 88.81 203 LYS A C 1
ATOM 1488 O O . LYS A 1 203 ? -6.150 7.754 9.057 1.00 88.81 203 LYS A O 1
ATOM 1493 N N . PHE A 1 204 ? -4.449 8.054 10.520 1.00 89.44 204 PHE A N 1
ATOM 1494 C CA . PHE A 1 204 ? -5.245 8.222 11.731 1.00 89.44 204 PHE A CA 1
ATOM 1495 C C . PHE A 1 204 ? -5.083 9.635 12.287 1.00 89.44 204 PHE A C 1
ATOM 1497 O O . PHE A 1 204 ? -4.006 10.231 12.220 1.00 89.44 204 PHE A O 1
ATOM 1504 N N . ASP A 1 205 ? -6.153 10.157 12.867 1.00 89.25 205 ASP A N 1
ATOM 1505 C CA . ASP A 1 205 ? -6.160 11.389 13.636 1.00 89.25 205 ASP A CA 1
ATOM 1506 C C . ASP A 1 205 ? -6.866 11.141 14.977 1.00 89.25 205 ASP A C 1
ATOM 1508 O O . ASP A 1 205 ? -8.029 10.746 15.059 1.00 89.25 205 ASP A O 1
ATOM 1512 N N . PHE A 1 206 ? -6.093 11.336 16.045 1.00 91.12 206 PHE A N 1
ATOM 1513 C CA . PHE A 1 206 ? -6.486 11.072 17.428 1.00 91.12 206 PHE A CA 1
ATOM 1514 C C . PHE A 1 206 ? -6.886 12.350 18.176 1.00 91.12 206 PHE A C 1
ATOM 1516 O O . PHE A 1 206 ? -7.175 12.292 19.368 1.00 91.12 206 PHE A O 1
ATOM 1523 N N . THR A 1 207 ? -6.890 13.516 17.519 1.00 90.06 207 THR A N 1
ATOM 1524 C CA . THR A 1 207 ? -7.113 14.822 18.173 1.00 90.06 207 THR A CA 1
ATOM 1525 C C . THR A 1 207 ? -8.470 14.942 18.862 1.00 90.06 207 THR A C 1
ATOM 1527 O O . THR A 1 207 ? -8.621 15.752 19.774 1.00 90.06 207 THR A O 1
ATOM 1530 N N . LYS A 1 208 ? -9.448 14.131 18.444 1.00 92.12 208 LYS A N 1
ATOM 1531 C CA . LYS A 1 208 ? -10.806 14.100 18.998 1.00 92.12 208 LYS A CA 1
ATOM 1532 C C . LYS A 1 208 ? -11.038 12.975 20.008 1.00 92.12 208 LYS A C 1
ATOM 1534 O O . LYS A 1 208 ? -12.148 12.880 20.528 1.00 92.12 208 LYS A O 1
ATOM 1539 N N . MET A 1 209 ? -10.035 12.140 20.303 1.00 92.88 209 MET A N 1
ATOM 1540 C CA . MET A 1 209 ? -10.189 11.092 21.313 1.00 92.88 209 MET A CA 1
ATOM 1541 C C . MET A 1 209 ? -10.547 11.693 22.671 1.00 92.88 209 MET A C 1
ATOM 1543 O O . MET A 1 209 ? -9.955 12.674 23.125 1.00 92.88 209 MET A O 1
ATOM 1547 N N . VAL A 1 210 ? -11.502 11.052 23.338 1.00 89.50 210 VAL A N 1
ATOM 1548 C CA . VAL A 1 210 ? -11.897 11.389 24.703 1.00 89.50 210 VAL A CA 1
ATOM 1549 C C . VAL A 1 210 ? -11.110 10.502 25.658 1.00 89.50 210 VAL A C 1
ATOM 1551 O O . VAL A 1 210 ? -11.027 9.289 25.470 1.00 89.50 210 VAL A O 1
ATOM 1554 N N . LYS A 1 211 ? -10.516 11.119 26.678 1.00 91.44 211 LYS A N 1
ATOM 1555 C CA . LYS A 1 211 ? -9.828 10.393 27.744 1.00 91.44 211 LYS A CA 1
ATOM 1556 C C . LYS A 1 211 ? -10.833 9.682 28.643 1.00 91.44 211 LYS A C 1
ATOM 1558 O O . LYS A 1 211 ? -11.927 10.191 28.879 1.00 91.44 211 LYS A O 1
ATOM 1563 N N . ASP A 1 212 ? -10.440 8.534 29.172 1.00 88.69 212 ASP A N 1
ATOM 1564 C CA . ASP A 1 212 ? -11.205 7.845 30.201 1.00 88.69 212 ASP A CA 1
ATOM 1565 C C . ASP A 1 212 ? -11.194 8.610 31.537 1.00 88.69 212 ASP A C 1
ATOM 1567 O O . ASP A 1 212 ? -10.565 9.662 31.692 1.00 88.69 212 ASP A O 1
ATOM 1571 N N . LYS A 1 213 ? -11.910 8.063 32.525 1.00 89.00 213 LYS A N 1
ATOM 1572 C CA . LYS A 1 213 ? -12.047 8.639 33.872 1.00 89.00 213 LYS A CA 1
ATOM 1573 C C . LYS A 1 213 ? -10.713 8.849 34.602 1.00 89.00 213 LYS A C 1
ATOM 1575 O O . LYS A 1 213 ? -10.655 9.672 35.510 1.00 89.00 213 LYS A O 1
ATOM 1580 N N . ASP A 1 214 ? -9.674 8.108 34.222 1.00 89.31 214 ASP A N 1
ATOM 1581 C CA . ASP A 1 214 ? -8.343 8.167 34.825 1.00 89.31 214 ASP A CA 1
ATOM 1582 C C . ASP A 1 214 ? -7.400 9.073 34.006 1.00 89.31 214 ASP A C 1
ATOM 1584 O O . ASP A 1 214 ? -6.228 9.235 34.342 1.00 89.31 214 ASP A O 1
ATOM 1588 N N . GLY A 1 215 ? -7.911 9.702 32.941 1.00 90.50 215 GLY A N 1
ATOM 1589 C CA . GLY A 1 215 ? -7.168 10.616 32.080 1.00 90.50 215 GLY A CA 1
ATOM 1590 C C . GLY A 1 215 ? -6.333 9.927 30.997 1.00 90.50 215 GLY A C 1
ATOM 1591 O O . GLY A 1 215 ? -5.520 10.604 30.352 1.00 90.50 215 GLY A O 1
ATOM 1592 N N . ASN A 1 216 ? -6.524 8.623 30.771 1.00 90.75 216 ASN A N 1
ATOM 1593 C CA . ASN A 1 216 ? -5.810 7.859 29.748 1.00 90.75 216 ASN A CA 1
ATOM 1594 C C . ASN A 1 216 ? -6.585 7.858 28.428 1.00 90.75 216 ASN A C 1
ATOM 1596 O O . ASN A 1 216 ? -7.809 7.948 28.416 1.00 90.75 216 ASN A O 1
ATOM 1600 N N . ASN A 1 217 ? -5.889 7.742 27.295 1.00 93.75 217 ASN A N 1
ATOM 1601 C CA . ASN A 1 217 ? -6.584 7.431 26.045 1.00 93.75 217 ASN A CA 1
ATOM 1602 C C . ASN A 1 217 ? -6.831 5.928 26.026 1.00 93.75 217 ASN A C 1
ATOM 1604 O O . ASN A 1 217 ? -5.898 5.160 26.246 1.00 93.75 217 ASN A O 1
ATOM 1608 N N . THR A 1 218 ? -8.060 5.524 25.744 1.00 95.25 218 THR A N 1
ATOM 1609 C CA . THR A 1 218 ? -8.479 4.126 25.791 1.00 95.25 218 THR A CA 1
ATOM 1610 C C . THR A 1 218 ? -9.423 3.879 24.622 1.00 95.25 218 THR A C 1
ATOM 1612 O O . THR A 1 218 ? -10.271 4.721 24.335 1.00 95.25 218 THR A O 1
ATOM 1615 N N . ILE A 1 219 ? -9.252 2.754 23.925 1.00 95.19 219 ILE A N 1
ATOM 1616 C CA . ILE A 1 219 ? -10.208 2.287 22.917 1.00 95.19 219 ILE A CA 1
ATOM 1617 C C . ILE A 1 219 ? -11.067 1.177 23.510 1.00 95.19 219 ILE A C 1
ATOM 1619 O O . ILE A 1 219 ? -10.551 0.258 24.148 1.00 95.19 219 ILE A O 1
ATOM 1623 N N . THR A 1 220 ? -12.374 1.251 23.290 1.00 96.00 220 THR A N 1
ATOM 1624 C CA . THR A 1 220 ? -13.341 0.267 23.779 1.00 96.00 220 THR A CA 1
ATOM 1625 C C . THR A 1 220 ? -14.208 -0.237 22.634 1.00 96.00 220 THR A C 1
ATOM 1627 O O . THR A 1 220 ? -14.653 0.534 21.784 1.00 96.00 220 THR A O 1
ATOM 1630 N N . TYR A 1 221 ? -14.429 -1.549 22.584 1.00 96.31 221 TYR A N 1
ATOM 1631 C CA . TYR A 1 221 ? -15.235 -2.202 21.552 1.00 96.31 221 TYR A CA 1
ATOM 1632 C C . TYR A 1 221 ? -15.728 -3.572 22.006 1.00 96.31 221 TYR A C 1
ATOM 1634 O O . TYR A 1 221 ? -15.367 -4.059 23.074 1.00 96.31 221 TYR A O 1
ATOM 1642 N N . LYS A 1 222 ? -16.577 -4.205 21.190 1.00 96.12 222 LYS A N 1
ATOM 1643 C CA . LYS A 1 222 ? -17.076 -5.557 21.449 1.00 96.12 222 LYS A CA 1
ATOM 1644 C C . LYS A 1 222 ? -16.371 -6.578 20.568 1.00 96.12 222 LYS A C 1
ATOM 1646 O O . LYS A 1 222 ? -16.352 -6.425 19.351 1.00 96.12 222 LYS A O 1
ATOM 1651 N N . LYS A 1 223 ? -15.891 -7.654 21.184 1.00 93.62 223 LYS A N 1
ATOM 1652 C CA . LYS A 1 223 ? -15.407 -8.864 20.516 1.00 93.62 223 LYS A CA 1
ATOM 1653 C C . LYS A 1 223 ? -16.194 -10.057 21.042 1.00 93.62 223 LYS A C 1
ATOM 1655 O O . LYS A 1 223 ? -16.268 -10.252 22.252 1.00 93.62 223 LYS A O 1
ATOM 1660 N N . ASP A 1 224 ? -16.831 -10.815 20.153 1.00 91.62 224 ASP A N 1
ATOM 1661 C CA . ASP A 1 224 ? -17.641 -11.992 20.512 1.00 91.62 224 ASP A CA 1
ATOM 1662 C C . ASP A 1 224 ? -18.667 -11.711 21.632 1.00 91.62 224 ASP A C 1
ATOM 1664 O O . ASP A 1 224 ? -18.868 -12.499 22.556 1.00 91.62 224 ASP A O 1
ATOM 1668 N N . GLY A 1 225 ? -19.287 -10.526 21.582 1.00 91.19 225 GLY A N 1
ATOM 1669 C CA . GLY A 1 225 ? -20.272 -10.065 22.566 1.00 91.19 225 GLY A CA 1
ATOM 1670 C C . GLY A 1 225 ? -19.694 -9.548 23.889 1.00 91.19 225 GLY A C 1
ATOM 1671 O O . GLY A 1 225 ? -20.456 -9.044 24.713 1.00 91.19 225 GLY A O 1
ATOM 1672 N N . LYS A 1 226 ? -18.376 -9.616 24.092 1.00 94.94 226 LYS A N 1
ATOM 1673 C CA . LYS A 1 226 ? -17.694 -9.123 25.295 1.00 94.94 226 LYS A CA 1
ATOM 1674 C C . LYS A 1 226 ? -17.058 -7.768 25.044 1.00 94.94 226 LYS A C 1
ATOM 1676 O O . LYS A 1 226 ? -16.487 -7.535 23.982 1.00 94.94 226 LYS A O 1
ATOM 1681 N N . GLU A 1 227 ? -17.149 -6.889 26.031 1.00 96.62 227 GLU A N 1
ATOM 1682 C CA . GLU A 1 227 ? -16.435 -5.618 26.004 1.00 96.62 227 GLU A CA 1
ATOM 1683 C C . GLU A 1 227 ? -14.931 -5.852 26.177 1.00 96.62 227 GLU A C 1
ATOM 1685 O O . GLU A 1 227 ? -14.495 -6.606 27.049 1.00 96.62 227 GLU A O 1
ATOM 1690 N N . VAL A 1 228 ? -14.152 -5.209 25.317 1.00 96.62 228 VAL A N 1
ATOM 1691 C CA . VAL A 1 228 ? -12.695 -5.163 25.344 1.00 96.62 228 VAL A CA 1
ATOM 1692 C C . VAL A 1 228 ? -12.303 -3.701 25.461 1.00 96.62 228 VAL A C 1
ATOM 1694 O O . VAL A 1 228 ? -12.830 -2.854 24.740 1.00 96.62 228 VAL A O 1
ATOM 1697 N N . SER A 1 229 ? -11.370 -3.411 26.361 1.00 95.69 229 SER A N 1
ATOM 1698 C CA . SER A 1 229 ? -10.836 -2.071 26.577 1.00 95.69 229 SER A CA 1
ATOM 1699 C C . SER A 1 229 ? -9.316 -2.124 26.529 1.00 95.69 229 SER A C 1
ATOM 1701 O O . SER A 1 229 ? -8.713 -3.003 27.150 1.00 95.69 229 SER A O 1
ATOM 1703 N N . ARG A 1 230 ? -8.694 -1.230 25.755 1.00 94.81 230 ARG A N 1
ATOM 1704 C CA . ARG A 1 230 ? -7.241 -1.204 25.555 1.00 94.81 230 ARG A CA 1
ATOM 1705 C C . ARG A 1 230 ? -6.686 0.206 25.748 1.00 94.81 230 ARG A C 1
ATOM 1707 O O . ARG A 1 230 ? -7.157 1.122 25.070 1.00 94.81 230 ARG A O 1
ATOM 1714 N N . PRO A 1 231 ? -5.679 0.400 26.617 1.00 93.69 231 PRO A N 1
ATOM 1715 C CA . PRO A 1 231 ? -5.034 1.695 26.772 1.00 93.69 231 PRO A CA 1
ATOM 1716 C C . PRO A 1 231 ? -4.216 2.031 25.519 1.00 93.69 231 PRO A C 1
ATOM 1718 O O . PRO A 1 231 ? -3.429 1.224 25.032 1.00 93.69 231 PRO A O 1
ATOM 1721 N N . LEU A 1 232 ? -4.376 3.245 25.006 1.00 91.69 232 LEU A N 1
ATOM 1722 C CA . LEU A 1 232 ? -3.714 3.731 23.806 1.00 91.69 232 LEU A CA 1
ATOM 1723 C C . LEU A 1 232 ? -2.689 4.814 24.152 1.00 91.69 232 LEU A C 1
ATOM 1725 O O . LEU A 1 232 ? -3.012 5.908 24.625 1.00 91.69 232 LEU A O 1
ATOM 1729 N N . LYS A 1 233 ? -1.421 4.555 23.844 1.00 88.38 233 LYS A N 1
ATOM 1730 C CA . LYS A 1 233 ? -0.380 5.579 23.927 1.00 88.38 233 LYS A CA 1
ATOM 1731 C C . LYS A 1 233 ? -0.322 6.337 22.602 1.00 88.38 233 LYS A C 1
ATOM 1733 O O . LYS A 1 233 ? 0.340 5.913 21.672 1.00 88.38 233 LYS A O 1
ATOM 1738 N N . ILE A 1 234 ? -0.998 7.484 22.504 1.00 84.62 234 ILE A N 1
ATOM 1739 C CA . ILE A 1 234 ? -1.083 8.246 21.239 1.00 84.62 234 ILE A CA 1
ATOM 1740 C C . ILE A 1 234 ? 0.299 8.596 20.670 1.00 84.62 234 ILE A C 1
ATOM 1742 O O . ILE A 1 234 ? 0.480 8.514 19.467 1.00 84.62 234 ILE A O 1
ATOM 1746 N N . ALA A 1 235 ? 1.299 8.929 21.493 1.00 79.31 235 ALA A N 1
ATOM 1747 C CA . ALA A 1 235 ? 2.657 9.207 20.998 1.00 79.31 235 ALA A CA 1
ATOM 1748 C C . ALA A 1 235 ? 3.270 8.032 20.206 1.00 79.31 235 ALA A C 1
ATOM 1750 O O . ALA A 1 235 ? 4.112 8.239 19.337 1.00 79.31 235 ALA A O 1
ATOM 1751 N N . ASP A 1 236 ? 2.800 6.818 20.485 1.00 73.12 236 ASP A N 1
ATOM 1752 C CA . ASP A 1 236 ? 3.202 5.578 19.837 1.00 73.12 236 ASP A CA 1
ATOM 1753 C C . ASP A 1 236 ? 2.372 5.298 18.556 1.00 73.12 236 ASP A C 1
ATOM 1755 O O . ASP A 1 236 ? 2.726 4.426 17.770 1.00 73.12 236 ASP A O 1
ATOM 1759 N N . GLU A 1 237 ? 1.303 6.057 18.301 1.00 73.12 237 GLU A N 1
ATOM 1760 C CA . GLU A 1 237 ? 0.350 5.851 17.195 1.00 73.12 237 GLU A CA 1
ATOM 1761 C C . GLU A 1 237 ? 0.140 7.109 16.325 1.00 73.12 237 GLU A C 1
ATOM 1763 O O . GLU A 1 237 ? -0.455 7.036 15.259 1.00 73.12 237 GLU A O 1
ATOM 1768 N N . ALA A 1 238 ? 0.615 8.286 16.746 1.00 59.16 238 ALA A N 1
ATOM 1769 C CA . ALA A 1 238 ? 0.263 9.588 16.164 1.00 59.16 238 ALA A CA 1
ATOM 1770 C C . ALA A 1 238 ? 0.921 9.894 14.809 1.00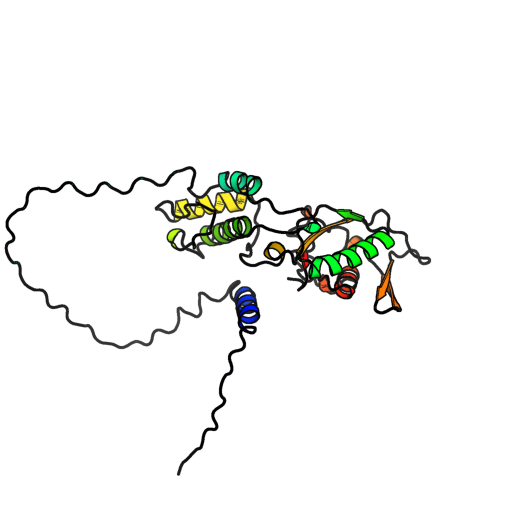 59.16 238 ALA A C 1
ATOM 1772 O O . ALA A 1 238 ? 0.655 10.942 14.219 1.00 59.16 238 ALA A O 1
ATOM 1773 N N . VAL A 1 239 ? 1.790 9.015 14.307 1.00 60.22 239 VAL A N 1
ATOM 1774 C CA . VAL A 1 239 ? 2.510 9.214 13.039 1.00 60.22 239 VAL A CA 1
ATOM 1775 C C . VAL A 1 239 ? 2.137 8.123 12.049 1.00 60.22 239 VAL A C 1
ATOM 1777 O O . VAL A 1 239 ? 2.977 7.352 11.604 1.00 60.22 239 VAL A O 1
ATOM 1780 N N . MET A 1 240 ? 0.856 8.047 11.716 1.00 63.91 240 MET A N 1
ATOM 1781 C CA . MET A 1 240 ? 0.320 6.978 10.882 1.00 63.91 240 MET A CA 1
ATOM 1782 C C . MET A 1 240 ? -0.513 7.626 9.791 1.00 63.91 240 MET A C 1
ATOM 1784 O O . MET A 1 240 ? -1.503 8.281 10.091 1.00 63.91 240 MET A O 1
ATOM 1788 N N . GLY A 1 241 ? -0.050 7.532 8.549 1.00 60.53 241 GLY A N 1
ATOM 1789 C CA . GLY A 1 241 ? -0.654 8.058 7.323 1.00 60.53 241 GLY A CA 1
ATOM 1790 C C . GLY A 1 241 ? 0.348 7.988 6.184 1.00 60.53 241 GLY A C 1
ATOM 1791 O O . GLY A 1 241 ? 1.535 7.988 6.467 1.00 60.53 241 GLY A O 1
ATOM 1792 N N . VAL A 1 242 ? -0.076 7.963 4.919 1.00 56.47 242 VAL A N 1
ATOM 1793 C CA . VAL A 1 242 ? 0.794 7.697 3.744 1.00 56.47 242 VAL A CA 1
ATOM 1794 C C . VAL A 1 242 ? 2.123 8.481 3.699 1.00 56.47 242 VAL A C 1
ATOM 1796 O O . VAL A 1 242 ? 3.103 8.006 3.135 1.00 56.47 242 VAL A O 1
ATOM 1799 N N . LYS A 1 243 ? 2.210 9.651 4.349 1.00 63.69 243 LYS A N 1
ATOM 1800 C CA . LYS A 1 243 ? 3.442 10.458 4.501 1.00 63.69 243 LYS A CA 1
ATOM 1801 C C . LYS A 1 243 ? 4.472 9.899 5.499 1.00 63.69 243 LYS A C 1
ATOM 1803 O O . LYS A 1 243 ? 5.617 10.335 5.503 1.00 63.69 243 LYS A O 1
ATOM 1808 N N . ALA A 1 244 ? 4.067 8.982 6.371 1.00 68.25 244 ALA A N 1
ATOM 1809 C CA . ALA A 1 244 ? 4.911 8.262 7.321 1.00 68.25 244 ALA A CA 1
ATOM 1810 C C . ALA A 1 244 ? 5.533 6.990 6.715 1.00 68.25 244 ALA A C 1
ATOM 1812 O O . ALA A 1 244 ? 6.278 6.292 7.400 1.00 68.25 244 ALA A O 1
ATOM 1813 N N . LYS A 1 245 ? 5.250 6.698 5.440 1.00 66.19 245 LYS A N 1
ATOM 1814 C CA . LYS A 1 245 ? 5.836 5.581 4.700 1.00 66.19 245 LYS A CA 1
ATOM 1815 C C . LYS A 1 245 ? 7.366 5.641 4.738 1.00 66.19 245 LYS A C 1
ATOM 1817 O O . LYS A 1 245 ? 7.956 6.701 4.532 1.00 66.19 245 LYS A O 1
ATOM 1822 N N . GLY A 1 246 ? 7.999 4.507 5.039 1.00 67.44 246 GLY A N 1
ATOM 1823 C CA . GLY A 1 246 ? 9.449 4.404 5.237 1.00 67.44 246 GLY A CA 1
ATOM 1824 C C . GLY A 1 246 ? 9.937 4.753 6.649 1.00 67.44 246 GLY A C 1
ATOM 1825 O O . GLY A 1 246 ? 11.137 4.672 6.908 1.00 67.44 246 GLY A O 1
ATOM 1826 N N . ARG A 1 247 ? 9.044 5.119 7.581 1.00 77.62 247 ARG A N 1
ATOM 1827 C CA . ARG A 1 247 ? 9.365 5.157 9.017 1.00 77.62 247 ARG A CA 1
ATOM 1828 C C . ARG A 1 247 ? 9.247 3.766 9.626 1.00 77.62 247 ARG A C 1
ATOM 1830 O O . ARG A 1 247 ? 8.478 2.945 9.140 1.00 77.62 247 ARG A O 1
ATOM 1837 N N . SER A 1 248 ? 9.983 3.543 10.715 1.00 82.12 248 SER A N 1
ATOM 1838 C CA . SER A 1 248 ? 9.973 2.275 11.439 1.00 82.12 248 SER A CA 1
ATOM 1839 C C . SER A 1 248 ? 9.488 2.426 12.877 1.00 82.12 248 SER A C 1
ATOM 1841 O O . SER A 1 248 ? 9.866 3.372 13.573 1.00 82.12 248 SER A O 1
ATOM 1843 N N . ILE A 1 249 ? 8.662 1.480 13.312 1.00 82.38 249 ILE A N 1
ATOM 1844 C CA . ILE A 1 249 ? 8.231 1.281 14.690 1.00 82.38 249 ILE A CA 1
ATOM 1845 C C . ILE A 1 249 ? 8.443 -0.194 15.020 1.00 82.38 249 ILE A C 1
ATOM 1847 O O . ILE A 1 249 ? 7.770 -1.049 14.458 1.00 82.38 249 ILE A O 1
ATOM 1851 N N . SER A 1 250 ? 9.345 -0.487 15.956 1.00 86.00 250 SER A N 1
ATOM 1852 C CA . SER A 1 250 ? 9.601 -1.864 16.383 1.00 86.00 250 SER A CA 1
ATOM 1853 C C . SER A 1 250 ? 8.387 -2.494 17.061 1.00 86.00 250 SER A C 1
ATOM 1855 O O . SER A 1 250 ? 7.732 -1.842 17.887 1.00 86.00 250 SER A O 1
ATOM 1857 N N . SER A 1 251 ? 8.150 -3.773 16.758 1.00 88.56 251 SER A N 1
ATOM 1858 C CA . SER A 1 251 ? 7.070 -4.577 17.341 1.00 88.56 251 SER A CA 1
ATOM 1859 C C . SER A 1 251 ? 5.702 -3.929 17.135 1.00 88.56 251 SER A C 1
ATOM 1861 O O . SER A 1 251 ? 4.892 -3.838 18.061 1.00 88.56 251 SER A O 1
ATOM 1863 N N . ILE A 1 252 ? 5.430 -3.427 15.925 1.00 88.69 252 ILE A N 1
ATOM 1864 C CA . ILE A 1 252 ? 4.189 -2.690 15.687 1.00 88.69 252 ILE A CA 1
ATOM 1865 C C . ILE A 1 252 ? 2.949 -3.564 15.883 1.00 88.69 252 ILE A C 1
ATOM 1867 O O . ILE A 1 252 ? 1.932 -3.072 16.372 1.00 88.69 252 ILE A O 1
ATOM 1871 N N . GLY A 1 253 ? 3.041 -4.861 15.585 1.00 90.12 253 GLY A N 1
ATOM 1872 C CA . GLY A 1 253 ? 1.964 -5.829 15.815 1.00 90.12 253 GLY A CA 1
ATOM 1873 C C . GLY A 1 253 ? 1.564 -5.966 17.287 1.00 90.12 253 GLY A C 1
ATOM 1874 O O . GLY A 1 253 ? 0.393 -6.176 17.589 1.00 90.12 253 GLY A O 1
ATOM 1875 N N . ASP A 1 254 ? 2.495 -5.726 18.213 1.00 92.06 254 ASP A N 1
ATOM 1876 C CA . ASP A 1 254 ? 2.246 -5.837 19.652 1.00 92.06 254 ASP A CA 1
ATOM 1877 C C . ASP A 1 254 ? 1.566 -4.594 20.245 1.00 92.06 254 ASP A C 1
ATOM 1879 O O . ASP A 1 254 ? 1.239 -4.572 21.438 1.00 92.06 254 ASP A O 1
ATOM 1883 N N . ARG A 1 255 ? 1.338 -3.547 19.440 1.00 91.88 255 ARG A N 1
ATOM 1884 C CA . ARG A 1 255 ? 0.661 -2.329 19.897 1.00 91.88 255 ARG A CA 1
ATOM 1885 C C . ARG A 1 255 ? -0.839 -2.528 20.020 1.00 91.88 255 ARG A C 1
ATOM 1887 O O . ARG A 1 255 ? -1.459 -3.275 19.267 1.00 91.88 255 ARG A O 1
ATOM 1894 N N . GLU A 1 256 ? -1.443 -1.811 20.959 1.00 93.94 256 GLU A N 1
ATOM 1895 C CA . GLU A 1 256 ? -2.854 -1.998 21.303 1.00 93.94 256 GLU A CA 1
ATOM 1896 C C . GLU A 1 256 ? -3.815 -1.685 20.148 1.00 93.94 256 GLU A C 1
ATOM 1898 O O . GLU A 1 256 ? -4.835 -2.364 20.014 1.00 93.94 256 GLU A O 1
ATOM 1903 N N . LEU A 1 257 ? -3.472 -0.740 19.262 1.00 93.94 257 LEU A N 1
ATOM 1904 C CA . LEU A 1 257 ? -4.263 -0.487 18.054 1.00 93.94 257 LEU A CA 1
ATOM 1905 C C . LEU A 1 257 ? -4.152 -1.631 17.037 1.00 93.94 257 LEU A C 1
ATOM 1907 O O . LEU A 1 257 ? -5.152 -1.999 16.426 1.00 93.94 257 LEU A O 1
ATOM 1911 N N . SER A 1 258 ? -2.961 -2.221 16.885 1.00 94.31 258 SER A N 1
ATOM 1912 C CA . SER A 1 258 ? -2.740 -3.379 16.006 1.00 94.31 258 SER A CA 1
ATOM 1913 C C . SER A 1 258 ? -3.517 -4.596 16.499 1.00 94.31 258 SER A C 1
ATOM 1915 O O . SER A 1 258 ? -4.239 -5.211 15.720 1.00 94.31 258 SER A O 1
ATOM 1917 N N . LYS A 1 259 ? -3.459 -4.883 17.807 1.00 95.50 259 LYS A N 1
ATOM 1918 C CA . LYS A 1 259 ? -4.245 -5.957 18.435 1.00 95.50 259 LYS A CA 1
ATOM 1919 C C 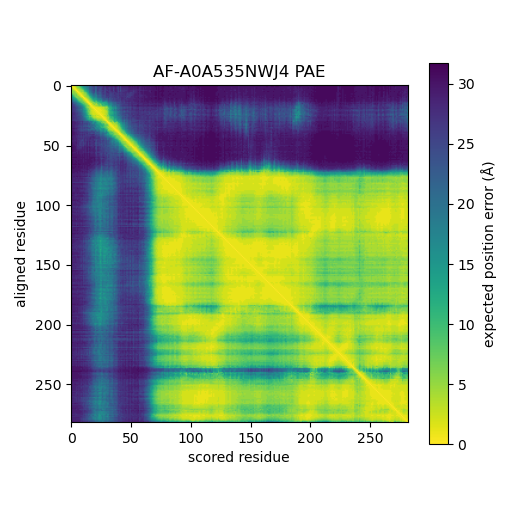. LYS A 1 259 ? -5.748 -5.740 18.261 1.00 95.50 259 LYS A C 1
ATOM 1921 O O . LYS A 1 259 ? -6.484 -6.692 18.028 1.00 95.50 259 LYS A O 1
ATOM 1926 N N . ALA A 1 260 ? -6.211 -4.491 18.360 1.00 96.25 260 ALA A N 1
ATOM 1927 C CA . ALA A 1 260 ? -7.608 -4.169 18.103 1.00 96.25 260 ALA A CA 1
ATOM 1928 C C . ALA A 1 260 ? -8.012 -4.384 16.645 1.00 96.25 260 ALA A C 1
ATOM 1930 O O . ALA A 1 260 ? -9.077 -4.939 16.409 1.00 96.25 260 ALA A O 1
ATOM 1931 N N . GLY A 1 261 ? -7.176 -4.004 15.678 1.00 96.50 261 GLY A N 1
ATOM 1932 C CA . GLY A 1 261 ? -7.417 -4.342 14.274 1.00 96.50 261 GLY A CA 1
ATOM 1933 C C . GLY A 1 261 ? -7.462 -5.855 14.047 1.00 96.50 261 GLY A C 1
ATOM 1934 O O . GLY A 1 261 ? -8.369 -6.353 13.376 1.00 96.50 261 GLY A O 1
ATOM 1935 N N . GLU A 1 262 ? -6.536 -6.605 14.651 1.00 96.81 262 GLU A N 1
ATOM 1936 C CA . GLU A 1 262 ? -6.468 -8.061 14.509 1.00 96.81 262 GLU A CA 1
ATOM 1937 C C . GLU A 1 262 ? -7.729 -8.755 15.041 1.00 96.81 262 GLU A C 1
ATOM 1939 O O . GLU A 1 262 ? -8.203 -9.715 14.431 1.00 96.81 262 GLU A O 1
ATOM 1944 N N . ASP A 1 263 ? -8.345 -8.213 16.094 1.00 97.06 263 ASP A N 1
ATOM 1945 C CA . ASP A 1 263 ? -9.632 -8.686 16.610 1.00 97.06 263 ASP A CA 1
ATOM 1946 C C . ASP A 1 263 ? -10.781 -8.572 15.581 1.00 97.06 263 ASP A C 1
ATOM 1948 O O . ASP A 1 263 ? -11.766 -9.307 15.688 1.00 97.06 263 ASP A O 1
ATOM 1952 N N . PHE A 1 264 ? -10.638 -7.727 14.551 1.00 96.69 264 PHE A N 1
ATOM 1953 C CA . PHE A 1 264 ? -11.543 -7.623 13.396 1.00 96.69 264 PHE A CA 1
ATOM 1954 C C . PHE A 1 264 ? -11.020 -8.328 12.130 1.00 96.69 264 PHE A C 1
ATOM 1956 O O . PHE A 1 264 ? -11.696 -8.321 11.099 1.00 96.69 264 PHE A O 1
ATOM 1963 N N . GLY A 1 265 ? -9.841 -8.955 12.182 1.00 95.88 265 GLY A N 1
ATOM 1964 C CA . GLY A 1 265 ? -9.180 -9.571 11.027 1.00 95.88 265 GLY A CA 1
ATOM 1965 C C . GLY A 1 265 ? -8.368 -8.594 10.168 1.00 95.88 265 GLY A C 1
ATOM 1966 O O . GLY A 1 265 ? -8.052 -8.911 9.023 1.00 95.88 265 GLY A O 1
ATOM 1967 N N . VAL A 1 266 ? -8.029 -7.418 10.704 1.00 96.88 266 VAL A N 1
ATOM 1968 C CA . VAL A 1 266 ? -7.243 -6.375 10.031 1.00 96.88 266 VAL A CA 1
ATOM 1969 C C . VAL A 1 266 ? -5.874 -6.258 10.703 1.00 96.88 266 VAL A C 1
ATOM 1971 O O . VAL A 1 266 ? -5.747 -5.724 11.798 1.00 96.88 266 VAL A O 1
ATOM 1974 N N . LYS A 1 267 ? -4.823 -6.767 10.064 1.00 95.44 267 LYS A N 1
ATOM 1975 C CA . LYS A 1 267 ? -3.500 -6.931 10.681 1.00 95.44 267 LYS A CA 1
ATOM 1976 C C . LYS A 1 267 ? -2.526 -5.837 10.257 1.00 95.44 267 LYS A C 1
ATOM 1978 O O . LYS A 1 267 ? -2.528 -5.426 9.100 1.00 95.44 267 LYS A O 1
ATOM 1983 N N . ARG A 1 268 ? -1.642 -5.437 11.174 1.00 92.19 268 ARG A N 1
ATOM 1984 C CA . ARG A 1 268 ? -0.551 -4.469 10.955 1.00 92.19 268 ARG A CA 1
ATOM 1985 C C . ARG A 1 268 ? 0.720 -4.983 11.620 1.00 92.19 268 ARG A C 1
ATOM 1987 O O . ARG A 1 268 ? 0.897 -4.777 12.817 1.00 92.19 268 ARG A O 1
ATOM 1994 N N . HIS A 1 269 ? 1.576 -5.678 10.866 1.00 89.38 269 HIS A N 1
ATOM 1995 C CA . HIS A 1 269 ? 2.787 -6.324 11.403 1.00 89.38 269 HIS A CA 1
ATOM 1996 C C . HIS A 1 269 ? 4.089 -5.878 10.716 1.00 89.38 269 HIS A C 1
ATOM 1998 O O . HIS A 1 269 ? 5.152 -6.412 11.026 1.00 89.38 269 HIS A O 1
ATOM 2004 N N . ILE A 1 270 ? 4.031 -4.916 9.788 1.00 84.94 270 ILE A N 1
ATOM 2005 C CA . ILE A 1 270 ? 5.213 -4.435 9.068 1.00 84.94 270 ILE A CA 1
ATOM 2006 C C . ILE A 1 270 ? 5.817 -3.243 9.812 1.00 84.94 270 ILE A C 1
ATOM 2008 O O . ILE A 1 270 ? 5.352 -2.112 9.682 1.00 84.94 270 ILE A O 1
ATOM 2012 N N . ASP A 1 271 ? 6.881 -3.491 10.574 1.00 86.00 271 ASP A N 1
ATOM 2013 C CA . ASP A 1 271 ? 7.538 -2.466 11.393 1.00 86.00 271 ASP A CA 1
ATOM 2014 C C . ASP A 1 271 ? 8.003 -1.251 10.577 1.00 86.00 271 ASP A C 1
ATOM 2016 O O . ASP A 1 271 ? 7.939 -0.138 11.081 1.00 86.00 271 ASP A O 1
ATOM 2020 N N . ASN A 1 272 ? 8.447 -1.432 9.327 1.00 79.50 272 ASN A N 1
ATOM 2021 C CA . ASN A 1 272 ? 8.943 -0.363 8.445 1.00 79.50 272 ASN A CA 1
ATOM 2022 C C . ASN A 1 272 ? 7.918 0.155 7.415 1.00 79.50 272 ASN A C 1
ATOM 2024 O O . ASN A 1 272 ? 8.265 0.988 6.572 1.00 79.50 272 ASN A O 1
ATOM 2028 N N . ASP A 1 273 ? 6.669 -0.309 7.492 1.00 78.06 273 ASP A N 1
ATOM 2029 C CA . ASP A 1 273 ? 5.537 0.209 6.721 1.00 78.06 273 ASP A CA 1
ATOM 2030 C C . ASP A 1 273 ? 4.335 0.390 7.647 1.00 78.06 273 ASP A C 1
ATOM 2032 O O . ASP A 1 273 ? 3.299 -0.260 7.553 1.00 78.06 273 ASP A O 1
ATOM 2036 N N . ILE A 1 274 ? 4.516 1.280 8.618 1.00 79.38 274 ILE A N 1
ATOM 2037 C CA . ILE A 1 274 ? 3.613 1.438 9.760 1.00 79.38 274 ILE A CA 1
ATOM 2038 C C . ILE A 1 274 ? 2.181 1.830 9.358 1.00 79.38 274 ILE A C 1
ATOM 2040 O O . ILE A 1 274 ? 1.230 1.655 10.112 1.00 79.38 274 ILE A O 1
ATOM 2044 N N . VAL A 1 275 ? 1.993 2.345 8.150 1.00 85.31 275 VAL A N 1
ATOM 2045 C CA . VAL A 1 275 ? 0.687 2.775 7.639 1.00 85.31 275 VAL A CA 1
ATOM 2046 C C . VAL A 1 275 ? -0.131 1.621 7.069 1.00 85.31 275 VAL A C 1
ATOM 2048 O O . VAL A 1 275 ? -1.324 1.807 6.831 1.00 85.31 275 VAL A O 1
ATOM 2051 N N . HIS A 1 276 ? 0.511 0.471 6.860 1.00 89.94 276 HIS A N 1
ATOM 2052 C CA . HIS A 1 276 ? -0.010 -0.672 6.136 1.00 89.94 276 HIS A CA 1
ATOM 2053 C C . HIS A 1 276 ? -0.877 -1.573 7.015 1.00 89.94 276 HIS A C 1
ATOM 2055 O O . HIS A 1 276 ? -0.447 -2.057 8.066 1.00 89.94 276 HIS A O 1
ATOM 2061 N N . TRP A 1 277 ? -2.083 -1.861 6.535 1.00 93.88 277 TRP A N 1
ATOM 2062 C CA . TRP A 1 277 ? -2.998 -2.827 7.130 1.00 93.88 277 TRP A CA 1
ATOM 2063 C C . TRP A 1 277 ? -3.462 -3.820 6.076 1.00 93.88 277 TRP A C 1
ATOM 2065 O O . TRP A 1 277 ? -3.856 -3.416 4.984 1.00 93.88 277 TRP A O 1
ATOM 2075 N N . SER A 1 278 ? -3.476 -5.111 6.398 1.00 95.38 278 SER A N 1
ATOM 2076 C CA . SER A 1 278 ? -3.881 -6.154 5.453 1.00 95.38 278 SER A CA 1
ATOM 2077 C C . SER A 1 278 ? -4.518 -7.364 6.129 1.00 95.38 278 SER A C 1
ATOM 2079 O O . SER A 1 278 ? -4.525 -7.488 7.353 1.00 95.38 278 SER A O 1
ATOM 2081 N N . THR A 1 279 ? -5.059 -8.290 5.340 1.00 93.25 279 THR A N 1
ATOM 2082 C CA . THR A 1 279 ? -5.608 -9.563 5.848 1.00 93.25 279 THR A CA 1
ATOM 2083 C C . THR A 1 279 ? -4.553 -10.449 6.517 1.00 93.25 279 THR A C 1
ATOM 2085 O O . THR A 1 279 ? -4.869 -11.269 7.382 1.00 93.25 279 THR A O 1
ATOM 2088 N N . THR A 1 280 ? -3.289 -10.321 6.111 1.00 89.81 280 THR A N 1
ATOM 2089 C CA . THR A 1 280 ? -2.186 -11.189 6.553 1.00 89.81 280 THR A CA 1
ATOM 2090 C C . THR A 1 280 ? -1.134 -10.453 7.387 1.00 89.81 280 THR A C 1
ATOM 2092 O O . THR A 1 280 ? -0.358 -11.103 8.085 1.00 89.81 280 THR A O 1
ATOM 2095 N N . GLY A 1 281 ? -1.155 -9.117 7.389 1.00 84.56 281 GLY A N 1
ATOM 2096 C CA . GLY A 1 281 ? -0.237 -8.257 8.139 1.00 84.56 281 GLY A CA 1
ATOM 2097 C C . GLY A 1 281 ? 1.102 -8.015 7.442 1.00 84.56 281 GLY A C 1
ATOM 2098 O O . GLY A 1 281 ? 2.013 -7.494 8.079 1.00 84.56 281 GLY A O 1
ATOM 2099 N N . ASN A 1 282 ? 1.223 -8.403 6.169 1.00 75.31 282 ASN A N 1
ATOM 2100 C CA . ASN A 1 282 ? 2.424 -8.297 5.338 1.00 75.31 282 ASN A CA 1
ATOM 2101 C C . ASN A 1 282 ? 2.113 -7.801 3.923 1.00 75.31 282 ASN A C 1
ATOM 2103 O O . ASN A 1 282 ? 0.910 -7.691 3.586 1.00 75.31 282 ASN A O 1
#

Secondary structure (DSSP, 8-state):
-----PPP------TTHHHHHHHHHHHHTTTSTTTTTSS-PPP--PPP---PPPPP-------PPPPPPPPPPPTTTBSSTTHHHHHHHHSPPP--GGGS-HHHHHHHHHHHHHHHHTT-EEEEEE-PPPHHHHHHHHHHHHHHHTSS-GGGPPPBTTB--B---SSHHHHHHHHHHHHHHHT--SPPPSS-HHHHT-EEEEEEE-TTPPB-TTS-BEEEEEETTEEEEEE--GGGTSS-SGGGTT---TTGGGSHHHHHHHTTT-B---TT-TTEEESS--

Solvent-accessible surface area (backbone atoms only — not comparable to full-atom values): 16645 Å² total; per-residue (Å²): 138,85,84,90,84,84,84,87,82,83,85,79,88,64,93,71,63,55,62,60,49,52,52,47,45,58,67,57,50,74,78,58,72,73,69,76,76,75,74,78,81,83,87,87,82,83,86,81,84,82,82,81,82,81,92,75,90,75,82,90,73,78,90,70,80,73,80,78,75,79,78,79,77,60,74,88,31,39,54,28,47,67,54,51,60,54,33,57,74,74,31,46,66,33,61,46,75,83,54,28,29,73,71,47,34,58,26,46,52,55,42,52,50,45,35,49,78,42,36,33,47,74,46,70,49,39,22,24,33,38,65,64,36,31,46,53,50,19,51,19,48,32,26,41,72,60,80,37,54,45,82,70,60,78,88,51,91,93,55,78,65,37,45,55,68,90,40,71,69,61,22,21,50,22,18,40,36,34,30,58,70,70,64,63,89,67,91,45,60,72,76,49,37,27,56,66,9,33,21,38,29,33,20,58,42,64,90,63,45,62,57,46,99,88,68,43,42,53,45,64,48,74,56,96,89,38,84,46,77,41,72,48,64,55,90,82,58,68,76,29,18,68,89,40,59,76,41,73,43,85,67,40,40,79,34,56,68,26,48,55,26,43,77,42,54,35,19,31,51,40,30,53,37,62,28,42,34,14,67,83,20,106

pLDDT: mean 77.94, std 24.61, range [26.66, 98.5]